Protein 8GSY (pdb70)

Nearest PDB structures (foldseek):
  8gsy-assembly2_B  TM=1.001E+00  e=2.242E-24  Clostridium perfringens
  3l81-assembly1_A  TM=4.793E-01  e=9.039E-02  Homo sapiens
  8xrv-assembly2_F  TM=4.596E-01  e=8.557E-02  Cellulosimicrobium
  4mdr-assembly1_A  TM=4.548E-01  e=1.948E-01  Homo sapiens
  3v4v-assembly2_D  TM=4.565E-01  e=7.266E-01  Homo sapiens

Secondary structure (DSSP, 8-state):
-B-SSEEEEEEEES-SEE-BT-EEEEEEEEEE--GGG--TT-EEEEE--S-EEEEEEE--TTTEEEEEEETTEEEEEE-TT-SS-EEEEEEEEEEE-TT--TT-EEEEEEEETTEEEEEEEEE---/-B-SSEEEEEEEES-SEE-BT-EEEEEEEEEE--GGG--TT-EEEEE--TTEEEEEEE--TTTEEEEEEETTEEEEEE-TT-SS-EEEEEEEEEEE-TT--TT-EEEEEEEETTEEEEEEEEE---

B-factor: mean 32.24, std 10.81, range [14.84, 89.08]

Structure (mmCIF, N/CA/C/O backbone):
data_8GSY
#
_entry.id   8GSY
#
_cell.length_a   39.080
_cell.length_b   39.080
_cell.length_c   290.590
_cell.angle_alpha   90.00
_cell.angle_beta   90.00
_cell.angle_gamma   120.00
#
_symmetry.space_group_name_H-M   'P 32 2 1'
#
loop_
_entity.id
_entity.type
_entity.pdbx_description
1 polymer 'Peptidoglycan bound protein'
2 water water
#
loop_
_atom_site.group_PDB
_atom_site.id
_atom_site.type_symbol
_atom_site.label_atom_id
_atom_site.label_alt_id
_atom_site.label_comp_id
_atom_site.label_asym_id
_atom_site.label_entity_id
_atom_site.label_seq_id
_atom_site.pdbx_PDB_ins_code
_atom_site.Cartn_x
_atom_site.Cartn_y
_atom_site.Cartn_z
_atom_site.occupancy
_atom_site.B_iso_or_equiv
_atom_site.auth_seq_id
_atom_site.auth_comp_id
_atom_site.auth_asym_id
_atom_site.auth_atom_id
_atom_site.pdbx_PDB_model_num
ATOM 1 N N . GLN A 1 19 ? 22.831 -10.794 22.479 1.00 29.29 39 GLN A N 1
ATOM 2 C CA . GLN A 1 19 ? 21.439 -11.274 22.386 1.00 22.99 39 GLN A CA 1
ATOM 3 C C . GLN A 1 19 ? 21.504 -12.771 22.096 1.00 22.53 39 GLN A C 1
ATOM 4 O O . GLN A 1 19 ? 21.756 -13.155 20.933 1.00 25.08 39 GLN A O 1
ATOM 10 N N . ASN A 1 20 ? 21.345 -13.569 23.143 1.00 25.52 40 ASN A N 1
ATOM 11 C CA . ASN A 1 20 ? 21.511 -15.038 23.081 1.00 24.56 40 ASN A CA 1
ATOM 12 C C . ASN A 1 20 ? 20.614 -15.617 24.169 1.00 25.76 40 ASN A C 1
ATOM 13 O O . ASN A 1 20 ? 20.853 -15.306 25.340 1.00 30.87 40 ASN A O 1
ATOM 18 N N . ASP A 1 21 ? 19.571 -16.355 23.804 1.00 24.33 41 ASP A N 1
ATOM 19 C CA . ASP A 1 21 ? 18.682 -16.951 24.834 1.00 24.29 41 ASP A CA 1
ATOM 20 C C . ASP A 1 21 ? 18.870 -18.469 24.890 1.00 22.09 41 ASP A C 1
ATOM 21 O O . ASP A 1 21 ? 18.083 -19.120 25.590 1.00 28.24 41 ASP A O 1
ATOM 26 N N . GLY A 1 22 ? 19.873 -19.017 24.209 1.00 22.00 42 GLY A N 1
ATOM 27 C CA . GLY A 1 22 ? 20.130 -20.473 24.219 1.00 25.00 42 GLY A CA 1
ATOM 28 C C . GLY A 1 22 ? 19.465 -21.199 23.055 1.00 26.37 42 GLY A C 1
ATOM 29 O O . GLY A 1 22 ? 19.988 -22.259 22.630 1.00 28.78 42 GLY A O 1
ATOM 30 N N . ALA A 1 23 ? 18.325 -20.700 22.574 1.00 24.68 43 ALA A N 1
ATOM 31 C CA . ALA A 1 23 ? 17.682 -21.187 21.330 1.00 22.51 43 ALA A CA 1
ATOM 32 C C . ALA A 1 23 ? 18.305 -20.463 20.135 1.00 21.26 43 ALA A C 1
ATOM 33 O O . ALA A 1 23 ? 18.564 -21.100 19.109 1.00 20.72 43 ALA A O 1
ATOM 35 N N . VAL A 1 24 ? 18.491 -19.146 20.268 1.00 21.61 44 VAL A N 1
ATOM 36 C CA . VAL A 1 24 ? 18.860 -18.244 19.151 1.00 20.90 44 VAL A CA 1
ATOM 37 C C . VAL A 1 24 ? 19.922 -17.268 19.649 1.00 20.03 44 VAL A C 1
ATOM 38 O O . VAL A 1 24 ? 19.829 -16.819 20.810 1.00 20.95 44 VAL A O 1
ATOM 42 N N . GLU A 1 25 ? 20.866 -16.949 18.773 1.00 20.49 45 GLU A N 1
ATOM 43 C CA . GLU A 1 25 ? 21.837 -15.839 18.951 1.00 20.48 45 GLU A CA 1
ATOM 44 C C . GLU A 1 25 ? 21.636 -14.852 17.798 1.00 21.57 45 GLU A C 1
ATOM 45 O O . GLU A 1 25 ? 21.546 -15.297 16.661 1.00 20.19 45 GLU A O 1
ATOM 51 N N . ILE A 1 26 ? 21.556 -13.549 18.068 1.00 21.49 46 ILE A N 1
ATOM 52 C CA . ILE A 1 26 ? 21.739 -12.543 16.992 1.00 21.15 46 ILE A CA 1
ATOM 53 C C . ILE A 1 26 ? 23.225 -12.189 16.959 1.00 20.93 46 ILE A C 1
ATOM 54 O O . ILE A 1 26 ? 23.712 -11.659 17.959 1.00 24.70 46 ILE A O 1
ATOM 59 N N . THR A 1 27 ? 23.908 -12.489 15.854 1.00 23.67 47 THR A N 1
ATOM 60 C CA . THR A 1 27 ? 25.379 -12.318 15.727 1.00 21.25 47 THR A CA 1
ATOM 61 C C . THR A 1 27 ? 25.743 -10.920 15.217 1.00 21.64 47 THR A C 1
ATOM 62 O O . THR A 1 27 ? 26.806 -10.452 15.594 1.00 26.22 47 THR A O 1
ATOM 66 N N . SER A 1 28 ? 24.931 -10.295 14.372 1.00 19.91 48 SER A N 1
ATOM 67 C CA . SER A 1 28 ? 25.257 -8.985 13.762 1.00 22.95 48 SER A CA 1
ATOM 68 C C . SER A 1 28 ? 23.972 -8.265 13.362 1.00 18.55 48 SER A C 1
ATOM 69 O O . SER A 1 28 ? 23.057 -8.931 12.922 1.00 20.02 48 SER A O 1
ATOM 72 N N . THR A 1 29 ? 23.966 -6.930 13.485 1.00 23.25 49 THR A N 1
ATOM 73 C CA . THR A 1 29 ? 22.873 -6.057 13.016 1.00 21.82 49 THR A CA 1
ATOM 74 C C . THR A 1 29 ? 23.515 -4.869 12.324 1.00 20.10 49 THR A C 1
ATOM 75 O O . THR A 1 29 ? 24.122 -4.044 13.023 1.00 29.27 49 THR A O 1
ATOM 79 N N . THR A 1 30 ? 23.411 -4.798 11.004 1.00 19.79 50 THR A N 1
ATOM 80 C CA . THR A 1 30 ? 24.162 -3.788 10.212 1.00 21.53 50 THR A CA 1
ATOM 81 C C . THR A 1 30 ? 23.266 -3.167 9.141 1.00 21.66 50 THR A C 1
ATOM 82 O O . THR A 1 30 ? 22.668 -3.906 8.367 1.00 21.70 50 THR A O 1
ATOM 86 N N . PHE A 1 31 ? 23.257 -1.845 9.039 1.00 22.78 51 PHE A N 1
ATOM 87 C CA . PHE A 1 31 ? 22.694 -1.145 7.862 1.00 19.18 51 PHE A CA 1
ATOM 88 C C . PHE A 1 31 ? 23.738 -1.086 6.745 1.00 19.30 51 PHE A C 1
ATOM 89 O O . PHE A 1 31 ? 24.945 -0.933 7.018 1.00 24.58 51 PHE A O 1
ATOM 97 N N . GLU A 1 32 ? 23.270 -1.164 5.505 1.00 21.36 52 GLU A N 1
ATOM 98 C CA . GLU A 1 32 ? 24.116 -1.032 4.296 1.00 25.11 52 GLU A CA 1
ATOM 99 C C . GLU A 1 32 ? 24.803 0.337 4.342 1.00 22.46 52 GLU A C 1
ATOM 100 O O . GLU A 1 32 ? 25.974 0.427 3.972 1.00 28.65 52 GLU A O 1
ATOM 106 N N . SER A 1 33 ? 24.085 1.354 4.804 1.00 21.83 53 SER A N 1
ATOM 107 C CA . SER A 1 33 ? 24.592 2.740 4.933 1.00 21.66 53 SER A CA 1
ATOM 108 C C . SER A 1 33 ? 24.271 3.264 6.330 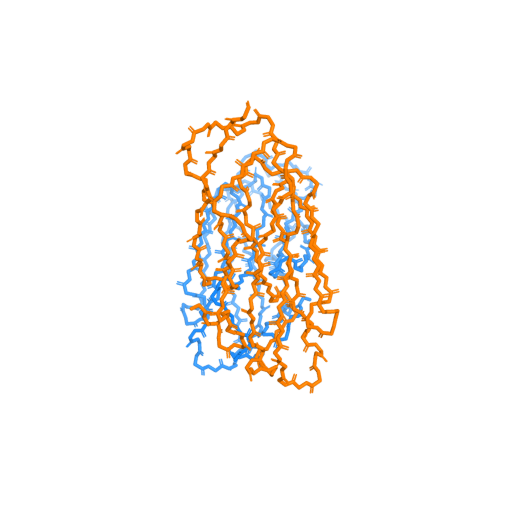1.00 20.72 53 SER A C 1
ATOM 109 O O . SER A 1 33 ? 23.241 2.897 6.869 1.00 22.46 53 SER A O 1
ATOM 112 N N . ASN A 1 34 ? 25.148 4.086 6.903 1.00 22.07 54 ASN A N 1
ATOM 113 C CA . ASN A 1 34 ? 24.887 4.762 8.196 1.00 26.18 54 ASN A CA 1
ATOM 114 C C . ASN A 1 34 ? 23.919 5.931 7.997 1.00 22.16 54 ASN A C 1
ATOM 115 O O . ASN A 1 34 ? 23.428 6.437 9.017 1.00 22.78 54 ASN A O 1
ATOM 120 N N . THR A 1 35 ? 23.669 6.369 6.761 1.00 21.14 55 THR A N 1
ATOM 121 C CA . THR A 1 35 ? 22.701 7.471 6.521 1.00 21.05 55 THR A CA 1
ATOM 122 C C . THR A 1 35 ? 21.450 6.953 5.820 1.00 18.86 55 THR A C 1
ATOM 123 O O . THR A 1 35 ? 21.492 5.917 5.165 1.00 18.63 55 THR A O 1
ATOM 127 N N . VAL A 1 36 ? 20.376 7.719 5.976 1.00 18.77 56 VAL A N 1
ATOM 128 C CA . VAL A 1 36 ? 19.062 7.446 5.356 1.00 16.35 56 VAL A CA 1
ATOM 129 C C . VAL A 1 36 ? 18.540 8.748 4.760 1.00 14.84 56 VAL A C 1
ATOM 130 O O . VAL A 1 36 ? 18.740 9.828 5.383 1.00 18.39 56 VAL A O 1
ATOM 134 N N . ALA A 1 37 ? 17.928 8.656 3.587 1.00 17.32 57 ALA A N 1
ATOM 135 C CA . ALA A 1 37 ? 17.395 9.820 2.859 1.00 17.73 57 ALA A CA 1
ATOM 136 C C . ALA A 1 37 ? 16.079 9.462 2.175 1.00 18.06 57 ALA A C 1
ATOM 137 O O . ALA A 1 37 ? 15.857 8.270 1.864 1.00 18.11 57 ALA A O 1
ATOM 139 N N . LYS A 1 38 ? 15.252 10.485 1.954 1.00 18.12 58 LYS A N 1
ATOM 140 C CA . LYS A 1 38 ? 13.979 10.361 1.201 1.00 17.62 58 LYS A CA 1
ATOM 141 C C . LYS A 1 38 ? 14.257 9.707 -0.157 1.00 17.69 58 LYS A C 1
ATOM 142 O O . LYS A 1 38 ? 15.138 10.203 -0.916 1.00 18.75 58 LYS A O 1
ATOM 148 N N . GLY A 1 39 ? 13.516 8.655 -0.499 1.00 17.16 59 GLY A N 1
ATOM 149 C CA . GLY A 1 39 ? 13.574 8.102 -1.863 1.00 18.71 59 GLY A CA 1
ATOM 150 C C . GLY A 1 39 ? 14.816 7.262 -2.115 1.00 19.76 59 GLY A C 1
ATOM 151 O O . GLY A 1 39 ? 15.032 6.876 -3.253 1.00 19.61 59 GLY A O 1
ATOM 152 N N . ILE A 1 40 ? 15.609 6.997 -1.084 1.00 18.14 60 ILE A N 1
ATOM 153 C CA . ILE A 1 40 ? 16.859 6.200 -1.194 1.00 16.56 60 ILE A CA 1
ATOM 154 C C . ILE A 1 40 ? 16.719 4.923 -0.367 1.00 15.96 60 ILE A C 1
ATOM 155 O O . ILE A 1 40 ? 16.270 4.966 0.782 1.00 17.32 60 ILE A O 1
ATOM 160 N N . SER A 1 41 ? 17.178 3.823 -0.948 1.00 17.72 61 SER A N 1
ATOM 161 C CA . SER A 1 41 ? 17.126 2.483 -0.328 1.00 19.25 61 SER A CA 1
ATOM 162 C C . SER A 1 41 ? 18.225 2.364 0.720 1.00 18.18 61 SER A C 1
ATOM 163 O O . SER A 1 41 ? 19.348 2.841 0.494 1.00 20.87 61 SER A O 1
ATOM 166 N N . ASN A 1 42 ? 17.903 1.647 1.779 1.00 21.07 62 ASN A N 1
ATOM 167 C CA . ASN A 1 42 ? 18.881 1.142 2.756 1.00 22.05 62 ASN A CA 1
ATOM 168 C C . ASN A 1 42 ? 18.342 -0.229 3.157 1.00 25.69 62 ASN A C 1
ATOM 169 O O . ASN A 1 42 ? 17.144 -0.522 2.931 1.00 29.12 62 ASN A O 1
ATOM 174 N N . ASN A 1 43 ? 19.215 -1.091 3.581 1.00 21.91 63 ASN A N 1
ATOM 175 C CA . ASN A 1 43 ? 18.836 -2.462 3.989 1.00 24.49 63 ASN A CA 1
ATOM 176 C C . ASN A 1 43 ? 19.427 -2.657 5.371 1.00 21.67 63 ASN A C 1
ATOM 177 O O . ASN A 1 43 ? 20.635 -2.323 5.554 1.00 22.45 63 ASN A O 1
ATOM 182 N N . LEU A 1 44 ? 18.639 -3.202 6.286 1.00 18.00 64 LEU A N 1
ATOM 183 C CA . LEU A 1 44 ? 19.153 -3.732 7.562 1.00 17.45 64 LEU A CA 1
ATOM 184 C C . LEU A 1 44 ? 19.360 -5.233 7.427 1.00 17.50 64 LEU A C 1
ATOM 185 O O . LEU A 1 44 ? 18.431 -5.958 7.023 1.00 19.38 64 LEU A O 1
ATOM 190 N N . ARG A 1 45 ? 20.572 -5.673 7.707 1.00 18.09 65 ARG A N 1
ATOM 191 C CA . ARG A 1 45 ? 20.889 -7.115 7.731 1.00 17.32 65 ARG A CA 1
ATOM 192 C C . ARG A 1 45 ? 21.031 -7.586 9.169 1.00 19.24 65 ARG A C 1
ATOM 193 O O . ARG A 1 45 ? 21.822 -7.023 9.923 1.00 18.94 65 ARG A O 1
ATOM 201 N N . ILE A 1 46 ? 20.323 -8.656 9.490 1.00 17.17 66 ILE A N 1
ATOM 202 C CA . ILE A 1 46 ? 20.382 -9.306 10.815 1.00 18.48 66 ILE A CA 1
ATOM 203 C C . ILE A 1 46 ? 20.919 -10.718 10.606 1.00 16.72 66 ILE A C 1
ATOM 204 O O . ILE A 1 46 ? 20.271 -11.549 9.916 1.00 16.58 66 ILE A O 1
ATOM 209 N N . ASP A 1 47 ? 22.105 -10.964 11.123 1.00 17.35 67 ASP A N 1
ATOM 210 C CA . ASP A 1 47 ? 22.704 -12.319 11.105 1.00 17.58 67 ASP A CA 1
ATOM 211 C C . ASP A 1 47 ? 22.344 -13.032 12.408 1.00 16.37 67 ASP A C 1
ATOM 212 O O . ASP A 1 47 ? 22.370 -12.406 13.481 1.00 19.04 67 ASP A O 1
ATOM 217 N N . TYR A 1 48 ? 21.968 -14.304 12.316 1.00 17.32 68 TYR A N 1
ATOM 218 C CA . TYR A 1 48 ? 21.519 -15.068 13.495 1.00 15.65 68 TYR A CA 1
ATOM 219 C C . TYR A 1 48 ? 21.990 -16.512 13.373 1.00 16.24 68 TYR A C 1
ATOM 220 O O . TYR A 1 48 ? 22.369 -16.972 12.291 1.00 18.11 68 TYR A O 1
ATOM 229 N N . LYS A 1 49 ? 21.960 -17.191 14.508 1.00 18.30 69 LYS A N 1
ATOM 230 C CA . LYS A 1 49 ? 22.067 -18.665 14.555 1.00 18.89 69 LYS A CA 1
ATOM 231 C C . LYS A 1 49 ? 20.891 -19.206 15.356 1.00 20.90 69 LYS A C 1
ATOM 232 O O . LYS A 1 49 ? 20.591 -18.688 16.462 1.00 20.75 69 LYS A O 1
ATOM 238 N N . ILE A 1 50 ? 20.239 -20.212 14.801 1.00 19.69 70 ILE A N 1
ATOM 239 C CA . ILE A 1 50 ? 19.375 -21.079 15.633 1.00 20.01 70 ILE A CA 1
ATOM 240 C C . ILE A 1 50 ? 20.334 -22.085 16.265 1.00 18.70 70 ILE A C 1
ATOM 241 O O . ILE A 1 50 ? 20.882 -22.932 15.521 1.00 21.58 70 ILE A O 1
ATOM 246 N N . LEU A 1 51 ? 20.624 -21.899 17.556 1.00 23.41 71 LEU A N 1
ATOM 247 C CA . LEU A 1 51 ? 21.636 -22.690 18.308 1.00 23.51 71 LEU A CA 1
ATOM 248 C C . LEU A 1 51 ? 21.065 -24.056 18.671 1.00 25.83 71 LEU A C 1
ATOM 249 O O . LEU A 1 51 ? 21.826 -25.031 18.625 1.00 27.28 71 LEU A O 1
ATOM 254 N N . ASN A 1 52 ? 19.785 -24.100 19.056 1.00 22.74 72 ASN A N 1
ATOM 255 C CA . ASN A 1 52 ? 19.168 -25.317 19.640 1.00 27.40 72 ASN A CA 1
ATOM 256 C C . ASN A 1 52 ? 17.673 -25.303 19.333 1.00 25.14 72 ASN A C 1
ATOM 257 O O . ASN A 1 52 ? 16.937 -24.597 20.029 1.00 26.74 72 ASN A O 1
ATOM 262 N N . LYS A 1 53 ? 17.267 -26.058 18.308 1.00 27.37 73 LYS A N 1
ATOM 263 C CA . LYS A 1 53 ? 15.868 -26.116 17.807 1.00 30.44 73 LYS A CA 1
ATOM 264 C C . LYS A 1 53 ? 14.952 -26.642 18.923 1.00 24.89 73 LYS A C 1
ATOM 265 O O . LYS A 1 53 ? 13.747 -26.302 18.926 1.00 26.05 73 LYS A O 1
ATOM 271 N N . ASP A 1 54 ? 15.487 -27.430 19.857 1.00 26.68 74 ASP A N 1
ATOM 272 C CA . ASP A 1 54 ? 14.664 -28.069 20.914 1.00 28.69 74 ASP A CA 1
ATOM 273 C C . ASP A 1 54 ? 14.237 -27.043 21.966 1.00 29.03 74 ASP A C 1
ATOM 274 O O . ASP A 1 54 ? 13.282 -27.343 22.703 1.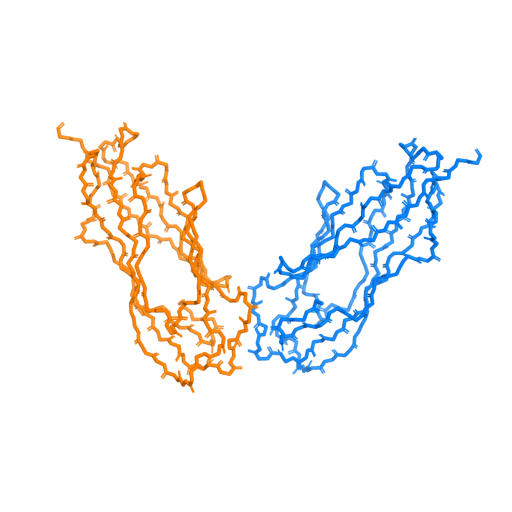00 32.05 74 ASP A O 1
ATOM 279 N N . LYS A 1 55 ? 14.919 -25.893 22.041 1.00 28.11 75 LYS A N 1
ATOM 280 C CA . LYS A 1 55 ? 14.621 -24.807 23.018 1.00 27.66 75 LYS A CA 1
ATOM 281 C C . LYS A 1 55 ? 13.660 -23.781 22.403 1.00 24.97 75 LYS A C 1
ATOM 282 O O . LYS A 1 55 ? 13.114 -22.941 23.190 1.00 24.96 75 LYS A O 1
ATOM 288 N N . LEU A 1 56 ? 13.431 -23.836 21.086 1.00 25.60 76 LEU A N 1
ATOM 289 C CA . LEU A 1 56 ? 12.488 -22.907 20.401 1.00 28.23 76 LEU A CA 1
ATOM 290 C C . LEU A 1 56 ? 11.065 -23.240 20.815 1.00 22.79 76 LEU A C 1
ATOM 291 O O . LEU A 1 56 ? 10.729 -24.451 20.909 1.00 30.14 76 LEU A O 1
ATOM 296 N N . LYS A 1 57 ? 10.241 -22.198 20.909 1.00 25.30 77 LYS A N 1
ATOM 297 C CA . LYS A 1 57 ? 8.803 -22.338 21.203 1.00 27.79 77 LYS A CA 1
ATOM 298 C C . LYS A 1 57 ? 8.043 -21.369 20.320 1.00 25.43 77 LYS A C 1
ATOM 299 O O . LYS A 1 57 ? 8.632 -20.347 19.873 1.00 24.69 77 LYS A O 1
ATOM 305 N N . ASP A 1 58 ? 6.838 -21.797 19.973 1.00 28.93 78 ASP A N 1
ATOM 306 C CA . ASP A 1 58 ? 5.870 -21.008 19.189 1.00 27.32 78 ASP A CA 1
ATOM 307 C C . ASP A 1 58 ? 5.736 -19.653 19.875 1.00 25.13 78 ASP A C 1
ATOM 308 O O . ASP A 1 58 ? 5.401 -19.622 21.063 1.00 28.43 78 ASP A O 1
ATOM 313 N N . GLY A 1 59 ? 6.060 -18.586 19.152 1.00 21.22 79 GLY A N 1
ATOM 314 C CA . GLY A 1 59 ? 5.984 -17.220 19.690 1.00 21.72 79 GLY A CA 1
ATOM 315 C C . GLY A 1 59 ? 7.354 -16.606 19.862 1.00 19.05 79 GLY A C 1
ATOM 316 O O . GLY A 1 59 ? 7.438 -15.358 19.993 1.00 25.25 79 GLY A O 1
ATOM 317 N N . ASP A 1 60 ? 8.408 -17.411 19.818 1.00 20.57 80 ASP A N 1
ATOM 318 C CA . ASP A 1 60 ? 9.779 -16.853 19.805 1.00 20.53 80 ASP A CA 1
ATOM 319 C C . ASP A 1 60 ? 9.932 -15.970 18.566 1.00 18.96 80 ASP A C 1
ATOM 320 O O . ASP A 1 60 ? 9.476 -16.345 17.473 1.00 18.44 80 ASP A O 1
ATOM 325 N N . LYS A 1 61 ? 10.583 -14.824 18.715 1.00 18.85 81 LYS A N 1
ATOM 326 C CA . LYS A 1 61 ? 10.526 -13.800 17.645 1.00 18.51 81 LYS A CA 1
ATOM 327 C C . LYS A 1 61 ? 11.653 -12.775 17.805 1.00 17.85 81 LYS A C 1
ATOM 328 O O . LYS A 1 61 ? 12.218 -12.631 18.902 1.00 21.58 81 LYS A O 1
ATOM 334 N N . ILE A 1 62 ? 11.949 -12.102 16.699 1.00 17.79 82 ILE A N 1
ATOM 335 C CA . ILE A 1 62 ? 12.729 -10.845 16.674 1.00 18.46 82 ILE A CA 1
ATOM 336 C C . ILE A 1 62 ? 11.748 -9.735 16.345 1.00 19.29 82 ILE A C 1
ATOM 337 O O . ILE A 1 62 ? 10.971 -9.880 15.377 1.00 19.74 82 ILE A O 1
ATOM 342 N N . VAL A 1 63 ? 11.792 -8.677 17.140 1.00 20.17 83 VAL A N 1
ATOM 343 C CA . VAL A 1 63 ? 10.934 -7.490 16.908 1.00 20.11 83 VAL A CA 1
ATOM 344 C C . VAL A 1 63 ? 11.837 -6.295 16.580 1.00 21.32 83 VAL A C 1
ATOM 345 O O . VAL A 1 63 ? 12.723 -5.946 17.400 1.00 22.35 83 VAL A O 1
ATOM 349 N N . ILE A 1 64 ? 11.600 -5.670 15.432 1.00 19.04 84 ILE A N 1
ATOM 350 C CA . ILE A 1 64 ? 12.372 -4.468 15.003 1.00 19.94 84 ILE A CA 1
ATOM 351 C C . ILE A 1 64 ? 11.415 -3.289 15.031 1.00 18.69 84 ILE A C 1
ATOM 352 O O . ILE A 1 64 ? 10.451 -3.314 14.264 1.00 19.67 84 ILE A O 1
ATOM 357 N N . SER A 1 65 ? 11.730 -2.275 15.833 1.00 21.01 85 SER A N 1
ATOM 358 C CA . SER A 1 65 ? 10.880 -1.081 16.000 1.00 22.94 85 SER A CA 1
ATOM 359 C C . SER A 1 65 ? 11.566 0.101 15.331 1.00 21.87 85 SER A C 1
ATOM 360 O O . SER A 1 65 ? 12.736 0.406 15.657 1.00 23.28 85 SER A O 1
ATOM 363 N N . LEU A 1 66 ? 10.845 0.746 14.424 1.00 23.32 86 LEU A N 1
ATOM 364 C CA . LEU A 1 66 ? 11.425 1.770 13.528 1.00 22.67 86 LEU A CA 1
ATOM 365 C C . LEU A 1 66 ? 10.784 3.102 13.848 1.00 25.49 86 LEU A C 1
ATOM 366 O O . LEU A 1 66 ? 9.602 3.184 14.168 1.00 25.92 86 LEU A O 1
ATOM 371 N N . PRO A 1 67 ? 11.547 4.195 13.747 1.00 22.40 87 PRO A N 1
ATOM 372 C CA . PRO A 1 67 ? 10.939 5.512 13.712 1.00 23.61 87 PRO A CA 1
ATOM 373 C C . PRO A 1 67 ? 10.238 5.707 12.371 1.00 20.93 87 PRO A C 1
ATOM 374 O O . PRO A 1 67 ? 10.466 4.943 11.415 1.00 20.87 87 PRO A O 1
ATOM 378 N N . ASP A 1 68 ? 9.410 6.746 12.329 1.00 20.77 88 ASP A N 1
ATOM 379 C CA . ASP A 1 68 ? 8.508 6.995 11.186 1.00 19.13 88 ASP A CA 1
ATOM 380 C C . ASP A 1 68 ? 9.290 7.749 10.116 1.00 20.82 88 ASP A C 1
ATOM 381 O O . ASP A 1 68 ? 8.978 8.908 9.851 1.00 24.59 88 ASP A O 1
ATOM 386 N N . ILE A 1 69 ? 10.285 7.089 9.527 1.00 19.01 89 ILE A N 1
ATOM 387 C CA . ILE A 1 69 ? 11.153 7.698 8.490 1.00 18.73 89 ILE A CA 1
ATOM 388 C C . ILE A 1 69 ? 11.184 6.803 7.245 1.00 15.73 89 ILE A C 1
ATOM 389 O O . ILE A 1 69 ? 11.983 7.082 6.341 1.00 19.93 89 ILE A O 1
ATOM 394 N N . PHE A 1 70 ? 10.341 5.774 7.164 1.00 19.39 90 PHE A N 1
ATOM 395 C CA . PHE A 1 70 ? 10.392 4.818 6.026 1.00 20.50 90 PHE A CA 1
ATOM 396 C C . PHE A 1 70 ? 9.058 4.730 5.287 1.00 22.06 90 PHE A C 1
ATOM 397 O O . PHE A 1 70 ? 7.981 4.600 5.902 1.00 24.97 90 PHE A O 1
ATOM 405 N N . LYS A 1 71 ? 9.167 4.712 3.970 1.00 27.60 91 LYS A N 1
ATOM 406 C CA . LYS A 1 71 ? 8.162 4.097 3.080 1.00 33.55 91 LYS A CA 1
ATOM 407 C C . LYS A 1 71 ? 8.694 2.692 2.709 1.00 28.94 91 LYS A C 1
ATOM 408 O O . LYS A 1 71 ? 9.905 2.505 2.771 1.00 47.23 91 LYS A O 1
ATOM 414 N N . ASP A 1 72 ? 7.835 1.700 2.447 1.00 43.43 92 ASP A N 1
ATOM 415 C CA . ASP A 1 72 ? 8.215 0.457 1.711 1.00 39.18 92 ASP A CA 1
ATOM 416 C C . ASP A 1 72 ? 9.050 -0.536 2.529 1.00 39.07 92 ASP A C 1
ATOM 417 O O . ASP A 1 72 ? 9.901 -1.206 1.922 1.00 36.62 92 ASP A O 1
ATOM 422 N N . ILE A 1 73 ? 8.710 -0.758 3.786 1.00 23.91 93 ILE A N 1
ATOM 423 C CA . ILE A 1 73 ? 9.401 -1.696 4.715 1.00 20.08 93 ILE A CA 1
ATOM 424 C C . ILE A 1 73 ? 9.121 -3.125 4.242 1.00 19.90 93 ILE A C 1
ATOM 425 O O . ILE A 1 73 ? 7.938 -3.544 4.224 1.00 25.13 93 ILE A O 1
ATOM 430 N N . GLU A 1 74 ? 10.156 -3.863 3.868 1.00 17.33 94 GLU A N 1
ATOM 431 C CA . GLU A 1 74 ? 9.924 -5.183 3.250 1.00 19.91 94 GLU A CA 1
ATOM 432 C C . GLU A 1 74 ? 10.913 -6.195 3.810 1.00 19.98 94 GLU A C 1
ATOM 433 O O . GLU A 1 74 ? 12.068 -6.228 3.425 1.00 18.62 94 GLU A O 1
ATOM 439 N N . PRO A 1 75 ? 10.494 -7.039 4.767 1.00 18.04 95 PRO A N 1
ATOM 440 C CA . PRO A 1 75 ? 11.356 -8.113 5.249 1.00 16.97 95 PRO A CA 1
ATOM 441 C C . PRO A 1 75 ? 11.554 -9.207 4.182 1.00 17.13 95 PRO A C 1
ATOM 442 O O . PRO A 1 75 ? 10.627 -9.531 3.454 1.00 20.29 95 PRO A O 1
ATOM 446 N N . LYS A 1 76 ? 12.758 -9.783 4.154 1.00 16.51 96 LYS A N 1
ATOM 447 C CA . LYS A 1 76 ? 13.155 -10.904 3.277 1.00 19.65 96 LYS A CA 1
ATOM 448 C C . LYS A 1 76 ? 13.843 -11.927 4.172 1.00 17.11 96 LYS A C 1
ATOM 449 O O . LYS A 1 76 ? 14.761 -11.561 4.914 1.00 17.34 96 LYS A O 1
ATOM 455 N N . CYS A 1 77 ? 13.377 -13.167 4.164 1.00 16.50 97 CYS A N 1
ATOM 456 C CA . CYS A 1 77 ? 13.951 -14.153 5.091 1.00 19.48 97 CYS A CA 1
ATOM 457 C C . CYS A 1 77 ? 13.890 -15.562 4.517 1.00 16.69 97 CYS A C 1
ATOM 458 O O . CYS A 1 77 ? 13.378 -15.779 3.395 1.00 18.51 97 CYS A O 1
ATOM 461 N N . HIS A 1 78 ? 14.511 -16.470 5.252 1.00 17.51 98 HIS A N 1
ATOM 462 C CA . HIS A 1 78 ? 14.459 -17.925 4.984 1.00 16.53 98 HIS A CA 1
ATOM 463 C C . HIS A 1 78 ? 13.206 -18.457 5.658 1.00 18.31 98 HIS A C 1
ATOM 464 O O . HIS A 1 78 ? 13.161 -18.407 6.893 1.00 17.98 98 HIS A O 1
ATOM 471 N N . ASP A 1 79 ? 12.248 -18.934 4.870 1.00 19.77 99 ASP A N 1
ATOM 472 C CA . ASP A 1 79 ? 10.896 -19.252 5.387 1.00 21.27 99 ASP A CA 1
ATOM 473 C C . ASP A 1 79 ? 10.905 -20.578 6.169 1.00 19.93 99 ASP A C 1
ATOM 474 O O . ASP A 1 79 ? 9.858 -20.863 6.767 1.00 25.93 99 ASP A O 1
ATOM 479 N N . GLN A 1 80 ? 12.028 -21.317 6.238 1.00 19.94 100 GLN A N 1
ATOM 480 C CA . GLN A 1 80 ? 12.169 -22.495 7.147 1.00 24.24 100 GLN A CA 1
ATOM 481 C C . GLN A 1 80 ? 12.687 -22.014 8.505 1.00 18.85 100 GLN A C 1
ATOM 482 O O . GLN A 1 80 ? 12.555 -22.767 9.493 1.00 21.83 100 GLN A O 1
ATOM 488 N N . HIS A 1 81 ? 13.319 -20.830 8.550 1.00 17.55 101 HIS A N 1
ATOM 489 C CA . HIS A 1 81 ? 13.816 -20.256 9.826 1.00 18.39 101 HIS A CA 1
ATOM 490 C C . HIS A 1 81 ? 12.739 -19.381 10.480 1.00 16.52 101 HIS A C 1
ATOM 491 O O . HIS A 1 81 ? 12.587 -19.444 11.737 1.00 18.82 101 HIS A O 1
ATOM 498 N N . PHE A 1 82 ? 12.041 -18.588 9.672 1.00 19.35 102 PHE A N 1
ATOM 499 C CA . PHE A 1 82 ? 10.933 -17.715 10.128 1.00 16.67 102 PHE A CA 1
ATOM 500 C C . PHE A 1 82 ? 9.638 -18.142 9.429 1.00 17.87 102 PHE A C 1
ATOM 501 O O . PHE A 1 82 ? 9.515 -18.008 8.211 1.00 20.17 102 PHE A O 1
ATOM 509 N N . LYS A 1 83 ? 8.699 -18.663 10.205 1.00 19.61 103 LYS A N 1
ATOM 510 C CA . LYS A 1 83 ? 7.404 -19.143 9.662 1.00 21.22 103 LYS A CA 1
ATOM 511 C C . LYS A 1 83 ? 6.510 -17.966 9.284 1.00 23.63 103 LYS A C 1
ATOM 512 O O . LYS A 1 83 ? 5.575 -18.169 8.504 1.00 28.86 103 LYS A O 1
ATOM 518 N N . ASP A 1 84 ? 6.776 -16.769 9.806 1.00 21.90 104 ASP A N 1
ATOM 519 C CA . ASP A 1 84 ? 5.933 -15.598 9.486 1.00 23.09 104 ASP A CA 1
ATOM 520 C C . ASP A 1 84 ? 6.753 -14.334 9.674 1.00 19.78 104 ASP A C 1
ATOM 521 O O . ASP A 1 84 ? 7.715 -14.339 10.473 1.00 19.04 104 ASP A O 1
ATOM 526 N N . PHE A 1 85 ? 6.339 -13.279 8.990 1.00 23.82 105 PHE A N 1
ATOM 527 C CA . PHE A 1 85 ? 6.812 -11.911 9.272 1.00 25.51 105 PHE A CA 1
ATOM 528 C C . PHE A 1 85 ? 5.633 -10.978 9.052 1.00 27.28 105 PHE A C 1
ATOM 529 O O . PHE A 1 85 ? 4.711 -11.265 8.244 1.00 34.43 105 PHE A O 1
ATOM 537 N N . ASP A 1 86 ? 5.656 -9.884 9.788 1.00 25.91 106 ASP A N 1
ATOM 538 C CA . ASP A 1 86 ? 4.513 -8.946 9.820 1.00 33.00 106 ASP A CA 1
ATOM 539 C C . ASP A 1 86 ? 5.103 -7.553 9.959 1.00 28.80 106 ASP A C 1
ATOM 540 O O . ASP A 1 86 ? 6.083 -7.398 10.704 1.00 25.89 106 ASP A O 1
ATOM 545 N N . VAL A 1 87 ? 4.566 -6.593 9.218 1.00 25.49 107 VAL A N 1
ATOM 546 C CA . VAL A 1 87 ? 4.912 -5.160 9.418 1.00 21.54 107 VAL A CA 1
ATOM 547 C C . VAL A 1 87 ? 3.632 -4.432 9.828 1.00 23.50 107 VAL A C 1
ATOM 548 O O . VAL A 1 87 ? 2.630 -4.524 9.069 1.00 27.65 107 VAL A O 1
ATOM 552 N N . LYS A 1 88 ? 3.660 -3.724 10.955 1.00 28.01 108 LYS A N 1
ATOM 553 C CA . LYS A 1 88 ? 2.496 -2.944 11.447 1.00 27.44 108 LYS A CA 1
ATOM 554 C C . LYS A 1 88 ? 2.989 -1.683 12.170 1.00 30.67 108 LYS A C 1
ATOM 555 O O . LYS A 1 88 ? 3.682 -1.814 13.189 1.00 27.94 108 LYS A O 1
ATOM 561 N N . ASP A 1 89 ? 2.614 -0.504 11.662 1.00 34.14 109 ASP A N 1
ATOM 562 C CA . ASP A 1 89 ? 2.875 0.817 12.304 1.00 40.27 109 ASP A CA 1
ATOM 563 C C . ASP A 1 89 ? 4.355 0.911 12.702 1.00 41.96 109 ASP A C 1
ATOM 564 O O . ASP A 1 89 ? 4.652 1.310 13.862 1.00 50.42 109 ASP A O 1
ATOM 569 N N . GLY A 1 90 ? 5.244 0.527 11.780 1.00 36.56 110 GLY A N 1
ATOM 570 C CA . GLY A 1 90 ? 6.710 0.646 11.952 1.00 35.68 110 GLY A CA 1
ATOM 571 C C . GLY A 1 90 ? 7.326 -0.445 12.824 1.00 34.58 110 GLY A C 1
ATOM 572 O O . GLY A 1 90 ? 8.516 -0.327 13.153 1.00 37.96 110 GLY A O 1
ATOM 573 N N . VAL A 1 91 ? 6.563 -1.476 13.201 1.00 26.02 111 VAL A N 1
ATOM 574 C CA . VAL A 1 91 ? 7.087 -2.622 13.995 1.00 22.56 111 VAL A CA 1
ATOM 575 C C . VAL A 1 91 ? 7.105 -3.851 13.088 1.00 19.70 111 VAL A C 1
ATOM 576 O O . VAL A 1 91 ? 6.053 -4.244 12.566 1.00 22.54 111 VAL A O 1
ATOM 580 N N . VAL A 1 92 ? 8.283 -4.417 12.923 1.00 18.54 112 VAL A N 1
ATOM 581 C CA . VAL A 1 92 ? 8.494 -5.636 12.113 1.00 20.48 112 VAL A CA 1
ATOM 582 C C . VAL A 1 92 ? 8.665 -6.797 13.087 1.00 20.31 112 VAL A C 1
ATOM 583 O O . VAL A 1 92 ? 9.537 -6.739 13.950 1.00 21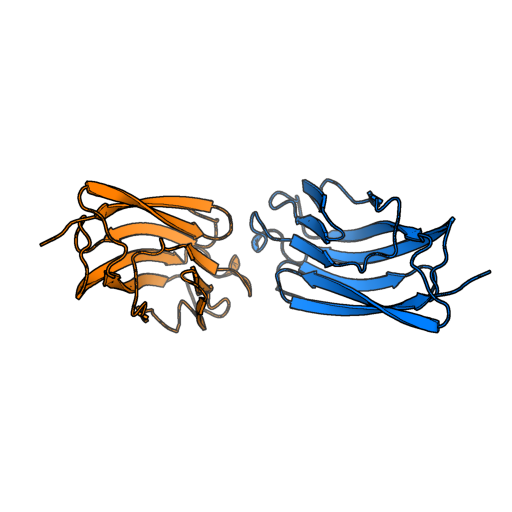.13 112 VAL A O 1
ATOM 587 N N . THR A 1 93 ? 7.827 -7.808 12.965 1.00 17.49 113 THR A N 1
ATOM 588 C CA . THR A 1 93 ? 7.907 -9.015 13.805 1.00 19.32 113 THR A CA 1
ATOM 589 C C . THR A 1 93 ? 8.277 -10.179 12.897 1.00 20.03 113 THR A C 1
ATOM 590 O O . THR A 1 93 ? 7.567 -10.424 11.909 1.00 22.03 113 THR A O 1
ATOM 594 N N . LEU A 1 94 ? 9.353 -10.864 13.256 1.00 17.37 114 LEU A N 1
ATOM 595 C CA . LEU A 1 94 ? 9.849 -12.077 12.573 1.00 16.80 114 LEU A CA 1
ATOM 596 C C . LEU A 1 94 ? 9.620 -13.231 13.529 1.00 16.88 114 LEU A C 1
ATOM 597 O O . LEU A 1 94 ? 10.230 -13.223 14.611 1.00 19.62 114 LEU A O 1
ATOM 602 N N . THR A 1 95 ? 8.731 -14.151 13.169 1.00 16.50 115 THR A N 1
ATOM 603 C CA . THR A 1 95 ? 8.353 -15.250 14.076 1.00 16.70 115 THR A CA 1
ATOM 604 C C . THR A 1 95 ? 9.114 -16.519 13.676 1.00 16.84 115 THR A C 1
ATOM 605 O O . THR A 1 95 ? 9.015 -16.956 12.526 1.00 17.42 115 THR A O 1
ATOM 609 N N . PHE A 1 96 ? 9.924 -17.039 14.590 1.00 16.86 116 PHE A N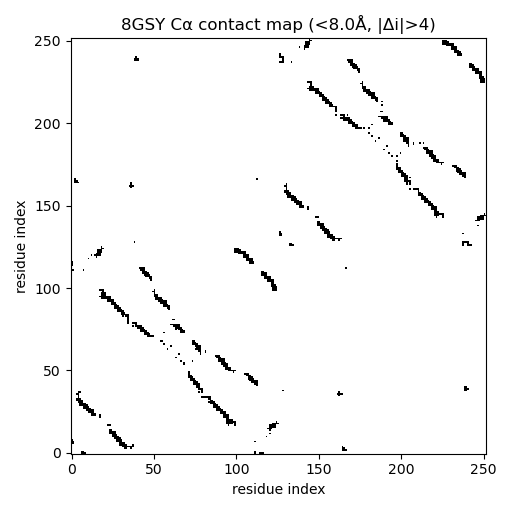 1
ATOM 610 C CA . PHE A 1 96 ? 10.704 -18.265 14.332 1.00 18.41 116 PHE A CA 1
ATOM 611 C C . PHE A 1 96 ? 9.751 -19.430 14.052 1.00 19.24 116 PHE A C 1
ATOM 612 O O . PHE A 1 96 ? 8.668 -19.566 14.664 1.00 20.16 116 PHE A O 1
ATOM 620 N N . ASN A 1 97 ? 10.230 -20.291 13.168 1.00 19.36 117 ASN A N 1
ATOM 621 C CA . ASN A 1 97 ? 9.658 -21.619 12.872 1.00 20.76 117 ASN A CA 1
ATOM 622 C C . ASN A 1 97 ? 10.122 -22.595 13.956 1.00 21.51 117 ASN A C 1
ATOM 623 O O . ASN A 1 97 ? 11.273 -23.026 13.885 1.00 23.22 117 ASN A O 1
ATOM 628 N N . GLU A 1 98 ? 9.247 -22.944 14.905 1.00 23.49 118 GLU A N 1
ATOM 629 C CA . GLU A 1 98 ? 9.584 -23.894 15.992 1.00 26.32 118 GLU A CA 1
ATOM 630 C C . GLU A 1 98 ? 9.804 -25.289 15.394 1.00 27.05 118 GLU A C 1
ATOM 631 O O . GLU A 1 98 ? 10.347 -26.117 16.107 1.00 36.10 118 GLU A O 1
ATOM 637 N N . ASN A 1 99 ? 9.387 -25.545 14.148 1.00 25.06 119 ASN A N 1
ATOM 638 C CA . ASN A 1 99 ? 9.584 -26.864 13.470 1.00 28.75 119 ASN A CA 1
ATOM 639 C C . ASN A 1 99 ? 10.846 -26.872 12.610 1.00 28.16 119 ASN A C 1
ATOM 640 O O . ASN A 1 99 ? 10.999 -27.818 11.812 1.00 30.11 119 ASN A O 1
ATOM 645 N N . VAL A 1 100 ? 11.705 -25.858 12.733 1.00 22.69 120 VAL A N 1
ATOM 646 C CA . VAL A 1 100 ? 12.957 -25.835 11.936 1.00 23.17 120 VAL A CA 1
ATOM 647 C C . VAL A 1 100 ? 13.658 -27.184 12.159 1.00 23.47 120 VAL A C 1
ATOM 648 O O . VAL A 1 100 ? 13.648 -27.723 13.314 1.00 26.54 120 VAL A O 1
ATOM 652 N N . GLU A 1 101 ? 14.202 -27.748 11.085 1.00 28.02 121 GLU A N 1
ATOM 653 C CA . GLU A 1 101 ? 14.692 -29.151 11.061 1.00 30.75 121 GLU A CA 1
ATOM 654 C C . GLU A 1 101 ? 15.919 -29.290 11.965 1.00 28.54 121 GLU A C 1
ATOM 655 O O . GLU A 1 101 ? 16.075 -30.367 12.608 1.00 27.03 121 GLU A O 1
ATOM 661 N N . LYS A 1 102 ? 16.774 -28.260 12.020 1.00 26.26 122 LYS A N 1
ATOM 662 C CA . LYS A 1 102 ? 18.048 -28.379 12.771 1.00 24.33 122 LYS A CA 1
ATOM 663 C C . LYS A 1 102 ? 18.664 -27.010 13.034 1.00 25.17 122 LYS A C 1
ATOM 664 O O . LYS A 1 102 ? 18.223 -26.031 12.416 1.00 24.45 122 LYS A O 1
ATOM 670 N N . ALA A 1 103 ? 19.646 -26.978 13.941 1.00 23.55 123 ALA A N 1
ATOM 671 C CA . ALA A 1 103 ? 20.498 -25.810 14.223 1.00 24.11 123 ALA A CA 1
ATOM 672 C C . ALA A 1 103 ? 21.086 -25.304 12.901 1.00 21.94 123 ALA A C 1
ATOM 673 O O . ALA A 1 103 ? 21.486 -26.124 12.029 1.00 23.75 123 ALA A O 1
ATOM 675 N N . VAL A 1 104 ? 21.123 -23.980 12.735 1.00 22.21 124 VAL A N 1
ATOM 676 C CA . VAL A 1 104 ? 21.442 -23.399 11.409 1.00 22.26 124 VAL A CA 1
ATOM 677 C C . VAL A 1 104 ? 21.907 -21.958 11.590 1.00 20.43 124 VAL A C 1
ATOM 678 O O . VAL A 1 104 ? 21.507 -21.291 12.574 1.00 20.64 124 VAL A O 1
ATOM 682 N N . THR A 1 105 ? 22.772 -21.522 10.690 1.00 20.25 125 THR A N 1
ATOM 683 C CA . THR A 1 105 ? 23.201 -20.110 10.607 1.00 17.87 125 THR A CA 1
ATOM 684 C C . THR A 1 105 ? 22.498 -19.459 9.421 1.00 15.86 125 THR A C 1
ATOM 685 O O . THR A 1 105 ? 22.460 -20.052 8.361 1.00 19.96 125 THR A O 1
ATOM 689 N N . GLY A 1 106 ? 21.995 -18.238 9.586 1.00 17.27 126 GLY A N 1
ATOM 690 C CA . GLY A 1 106 ? 21.354 -17.542 8.470 1.00 19.48 126 GLY A CA 1
ATOM 691 C C . GLY A 1 106 ? 21.391 -16.041 8.649 1.00 16.94 126 GLY A C 1
ATOM 692 O O . GLY A 1 106 ? 21.974 -15.532 9.618 1.00 17.40 126 GLY A O 1
ATOM 693 N N . TYR A 1 107 ? 20.747 -15.366 7.719 1.00 17.46 127 TYR A N 1
ATOM 694 C CA . TYR A 1 107 ? 20.539 -13.913 7.817 1.00 15.95 127 TYR A CA 1
ATOM 695 C C . TYR A 1 107 ? 19.193 -13.579 7.205 1.00 15.88 127 TYR A C 1
ATOM 696 O O . TYR A 1 107 ? 18.604 -14.325 6.381 1.00 18.50 127 TYR A O 1
ATOM 705 N N . MET A 1 108 ? 18.712 -12.430 7.626 1.00 15.47 128 MET A N 1
ATOM 706 C CA . MET A 1 108 ? 17.545 -11.840 6.964 1.00 16.36 128 MET A CA 1
ATOM 707 C C . MET A 1 108 ? 17.803 -10.361 6.700 1.00 17.33 128 MET A C 1
ATOM 708 O O . MET A 1 108 ? 18.746 -9.789 7.271 1.00 18.04 128 MET A O 1
ATOM 713 N N . ILE A 1 109 ? 16.950 -9.773 5.866 1.00 18.44 129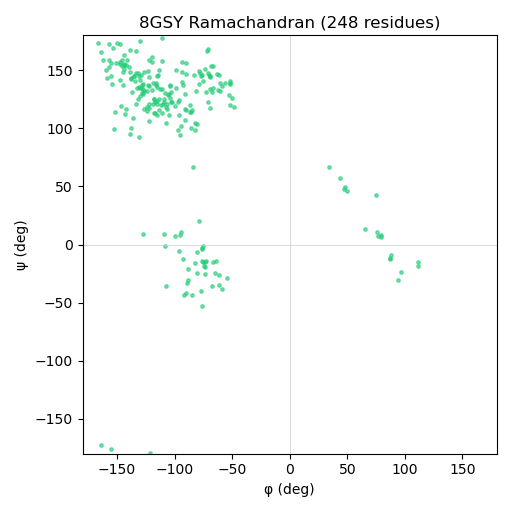 ILE A N 1
ATOM 714 C CA . ILE A 1 109 ? 17.081 -8.361 5.432 1.00 16.57 129 ILE A CA 1
ATOM 715 C C . ILE A 1 109 ? 15.753 -7.669 5.666 1.00 15.66 129 ILE A C 1
ATOM 716 O O . ILE A 1 109 ? 14.699 -8.258 5.379 1.00 17.95 129 ILE A O 1
ATOM 721 N N . ILE A 1 110 ? 15.811 -6.456 6.183 1.00 17.98 130 ILE A N 1
ATOM 722 C CA . ILE A 1 110 ? 14.662 -5.548 6.025 1.00 17.11 130 ILE A CA 1
ATOM 723 C C . ILE A 1 110 ? 15.065 -4.497 4.999 1.00 15.85 130 ILE A C 1
ATOM 724 O O . ILE A 1 110 ? 16.000 -3.714 5.279 1.00 18.75 130 ILE A O 1
ATOM 729 N N . ARG A 1 111 ? 14.356 -4.477 3.872 1.00 16.64 131 ARG A N 1
ATOM 730 C CA . ARG A 1 111 ? 14.520 -3.478 2.799 1.00 17.35 131 ARG A CA 1
ATOM 731 C C . ARG A 1 111 ? 13.745 -2.233 3.230 1.00 16.62 131 ARG A C 1
ATOM 732 O O . ARG A 1 111 ? 12.610 -2.385 3.691 1.00 20.58 131 ARG A O 1
ATOM 740 N N . PHE A 1 112 ? 14.361 -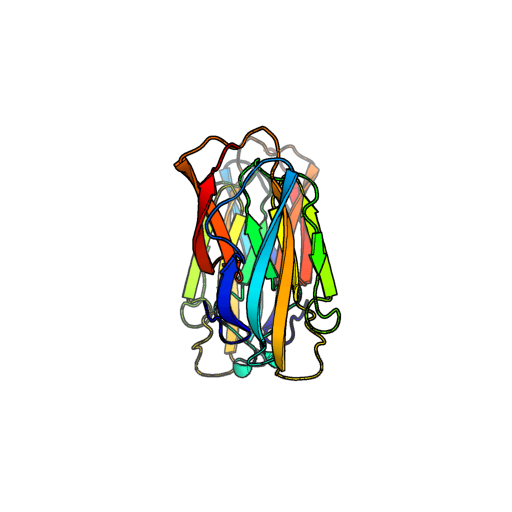1.065 3.129 1.00 18.55 132 PHE A N 1
ATOM 741 C CA . PHE A 1 112 ? 13.752 0.221 3.514 1.00 23.03 132 PHE A CA 1
ATOM 742 C C . PHE A 1 112 ? 13.949 1.240 2.408 1.00 22.16 132 PHE A C 1
ATOM 743 O O . PHE A 1 112 ? 14.984 1.202 1.759 1.00 20.75 132 PHE A O 1
ATOM 751 N N . VAL A 1 113 ? 12.991 2.140 2.262 1.00 19.56 133 VAL A N 1
ATOM 752 C CA . VAL A 1 113 ? 13.166 3.399 1.493 1.00 18.87 133 VAL A CA 1
ATOM 753 C C . VAL A 1 113 ? 12.824 4.549 2.424 1.00 17.38 133 VAL A C 1
ATOM 754 O O . VAL A 1 113 ? 11.791 4.472 3.087 1.00 18.08 133 VAL A O 1
ATOM 758 N N . GLY A 1 114 ? 13.673 5.574 2.480 1.00 16.96 134 GLY A N 1
ATOM 759 C CA . GLY A 1 114 ? 13.403 6.722 3.355 1.00 17.68 134 GLY A CA 1
ATOM 760 C C . GLY A 1 114 ? 12.215 7.515 2.855 1.00 17.31 134 GLY A C 1
ATOM 761 O O . GLY A 1 114 ? 11.923 7.498 1.628 1.00 18.73 134 GLY A O 1
ATOM 762 N N . ASN A 1 115 ? 11.549 8.193 3.775 1.00 19.68 135 ASN A N 1
ATOM 763 C CA . ASN A 1 115 ? 10.423 9.103 3.450 1.00 17.67 135 ASN A CA 1
ATOM 764 C C . ASN A 1 115 ? 10.838 10.551 3.719 1.00 19.49 135 ASN A C 1
ATOM 765 O O . ASN A 1 115 ? 11.979 10.792 4.181 1.00 19.31 135 ASN A O 1
ATOM 770 N N . SER A 1 116 ? 9.936 11.488 3.428 1.00 20.81 136 SER A N 1
ATOM 771 C CA . SER A 1 116 ? 10.228 12.941 3.505 1.00 22.89 136 SER A CA 1
ATOM 772 C C . SER A 1 116 ? 10.270 13.458 4.957 1.00 21.05 136 SER A C 1
ATOM 773 O O . SER A 1 116 ? 10.553 14.635 5.133 1.00 22.79 136 SER A O 1
ATOM 776 N N . ASN A 1 117 ? 10.035 12.622 5.972 1.00 19.46 137 ASN A N 1
ATOM 777 C CA . ASN A 1 117 ? 10.141 13.017 7.397 1.00 18.02 137 ASN A CA 1
ATOM 778 C C . ASN A 1 117 ? 11.610 13.120 7.826 1.00 18.34 137 ASN A C 1
ATOM 779 O O . ASN A 1 117 ? 11.882 13.691 8.883 1.00 23.91 137 ASN A O 1
ATOM 784 N N . ILE A 1 118 ? 12.531 12.577 7.037 1.00 19.22 138 ILE A N 1
ATOM 785 C CA . ILE A 1 118 ? 13.967 12.528 7.421 1.00 18.89 138 ILE A CA 1
ATOM 786 C C . ILE A 1 118 ? 14.530 13.948 7.453 1.00 18.59 138 ILE A C 1
ATOM 787 O O . ILE A 1 118 ? 14.264 14.727 6.515 1.00 21.66 138 ILE A O 1
ATOM 792 N N . ARG A 1 119 ? 15.274 14.254 8.515 1.00 19.98 139 ARG A N 1
ATOM 793 C CA . ARG A 1 119 ? 15.946 15.564 8.687 1.00 20.18 139 ARG A CA 1
ATOM 794 C C . ARG A 1 119 ? 17.453 15.349 8.768 1.00 20.22 139 ARG A C 1
ATOM 795 O O . ARG A 1 119 ? 17.903 14.424 9.496 1.00 19.25 139 ARG A O 1
ATOM 803 N N . LYS A 1 120 ? 18.218 16.225 8.110 1.00 19.48 140 LYS A N 1
ATOM 804 C CA . LYS A 1 120 ? 19.683 16.020 8.025 1.00 19.37 140 LYS A CA 1
ATOM 805 C C . LYS A 1 120 ? 20.276 16.061 9.431 1.00 18.06 140 LYS A C 1
ATOM 806 O O . LYS A 1 120 ? 19.957 17.005 10.213 1.00 21.87 140 LYS A O 1
ATOM 812 N N . GLY A 1 121 ? 21.131 15.085 9.722 1.00 20.30 141 GLY A N 1
ATOM 813 C CA . GLY A 1 121 ? 21.947 15.038 10.950 1.00 23.11 141 GLY A CA 1
ATOM 814 C C . GLY A 1 121 ? 21.223 14.381 12.110 1.00 21.37 141 GLY A C 1
ATOM 815 O O . GLY A 1 121 ? 21.873 14.103 13.122 1.00 22.62 141 GLY A O 1
ATOM 816 N N . VAL A 1 122 ? 19.917 14.141 12.003 1.00 19.39 142 VAL A N 1
ATOM 817 C CA . VAL A 1 122 ? 19.137 13.575 13.133 1.00 20.16 142 VAL A CA 1
ATOM 818 C C . VAL A 1 122 ? 19.512 12.099 13.297 1.00 18.05 142 VAL A C 1
ATOM 819 O O . VAL A 1 122 ? 19.514 11.369 12.297 1.00 19.04 142 VAL A O 1
ATOM 823 N N . SER A 1 123 ? 19.817 11.688 14.523 1.00 19.30 143 SER A N 1
ATOM 824 C CA . SER A 1 123 ? 20.098 10.270 14.873 1.00 19.69 143 SER A CA 1
ATOM 825 C C . SER A 1 123 ? 18.786 9.542 15.187 1.00 22.04 143 SER A C 1
ATOM 826 O O . SER A 1 123 ? 18.049 9.948 16.103 1.00 27.90 143 SER A O 1
ATOM 829 N N . TYR A 1 124 ? 18.508 8.498 14.411 1.00 18.70 144 TYR A N 1
ATOM 830 C CA . TYR A 1 124 ? 17.255 7.720 14.491 1.00 19.85 144 TYR A CA 1
ATOM 831 C C . TYR A 1 124 ? 17.589 6.381 15.119 1.00 20.87 144 TYR A C 1
ATOM 832 O O . TYR A 1 124 ? 18.419 5.651 14.583 1.00 22.02 144 TYR A O 1
ATOM 841 N N . PRO A 1 125 ? 17.009 6.061 16.290 1.00 21.74 145 PRO A N 1
ATOM 842 C CA . PRO A 1 125 ? 17.178 4.734 16.882 1.00 22.39 145 PRO A CA 1
ATOM 843 C C . PRO A 1 125 ? 16.338 3.688 16.147 1.00 21.02 145 PRO A C 1
ATOM 844 O O . PRO A 1 125 ? 15.191 3.942 15.781 1.00 22.74 145 PRO A O 1
ATOM 848 N N . VAL A 1 126 ? 16.937 2.513 15.990 1.00 21.21 146 VAL A N 1
ATOM 849 C CA . VAL A 1 126 ? 16.250 1.294 15.499 1.00 21.37 146 VAL A CA 1
ATOM 850 C C . VAL A 1 126 ? 16.464 0.228 16.562 1.00 23.35 146 VAL A C 1
ATOM 851 O O . VAL A 1 126 ? 17.637 -0.120 16.800 1.00 23.10 146 VAL A O 1
ATOM 855 N N . SER A 1 127 ? 15.392 -0.280 17.172 1.00 21.51 147 SER A N 1
ATOM 856 C CA . SER A 1 127 ? 15.548 -1.277 18.250 1.00 25.90 147 SER A CA 1
ATOM 857 C C . SER A 1 127 ? 15.333 -2.666 17.657 1.00 22.64 147 SER A C 1
ATOM 858 O O . SER A 1 127 ? 14.456 -2.841 16.790 1.00 22.07 147 SER A O 1
ATOM 861 N N . ILE A 1 128 ? 16.209 -3.586 18.022 1.00 22.51 148 ILE A N 1
ATOM 862 C CA . ILE A 1 128 ? 16.145 -4.997 17.561 1.00 20.27 148 ILE A CA 1
ATOM 863 C C . ILE A 1 128 ? 16.095 -5.833 18.832 1.00 21.76 148 ILE A C 1
ATOM 864 O O . ILE A 1 128 ? 17.073 -5.824 19.580 1.00 28.29 148 ILE A O 1
ATOM 869 N N . ASP A 1 129 ? 14.976 -6.532 19.059 1.00 23.49 149 ASP A N 1
ATOM 870 C CA . ASP A 1 129 ? 14.699 -7.220 20.344 1.00 26.37 149 ASP A CA 1
ATOM 871 C C . ASP A 1 129 ? 14.493 -8.695 20.032 1.00 24.62 149 ASP A C 1
ATOM 872 O O . ASP A 1 129 ? 13.622 -9.004 19.223 1.00 27.72 149 ASP A O 1
ATOM 877 N N . LEU A 1 130 ? 15.320 -9.538 20.631 1.00 23.75 150 LEU A N 1
ATOM 878 C CA . LEU A 1 130 ? 15.181 -11.001 20.567 1.00 22.43 150 LEU A CA 1
ATOM 879 C C . LEU A 1 130 ? 14.400 -11.404 21.809 1.00 25.24 150 LEU A C 1
ATOM 880 O O . LEU A 1 130 ? 14.965 -11.348 22.889 1.00 27.69 150 LEU A O 1
ATOM 885 N N . ASN A 1 131 ? 13.110 -11.678 21.663 1.00 26.04 151 ASN A N 1
ATOM 886 C CA . ASN A 1 131 ? 12.271 -12.019 22.839 1.00 30.79 151 ASN A CA 1
ATOM 887 C C . ASN A 1 131 ? 12.600 -11.062 23.991 1.00 29.71 151 ASN A C 1
ATOM 888 O O . ASN A 1 131 ? 12.981 -11.556 25.067 1.00 43.09 151 ASN A O 1
ATOM 893 N N . GLY A 1 132 ? 12.474 -9.746 23.802 1.00 34.67 152 GLY A N 1
ATOM 894 C CA . GLY A 1 132 ? 12.660 -8.799 24.928 1.00 45.18 152 GLY A CA 1
ATOM 895 C C . GLY A 1 132 ? 14.081 -8.759 25.494 1.00 43.87 152 GLY A C 1
ATOM 896 O O . GLY A 1 132 ? 14.260 -8.178 26.585 1.00 48.75 152 GLY A O 1
ATOM 897 N N . LYS A 1 133 ? 15.072 -9.335 24.800 1.00 34.59 153 LYS A N 1
ATOM 898 C CA . LYS A 1 133 ? 16.510 -8.961 24.952 1.00 38.41 153 LYS A CA 1
ATOM 899 C C . LYS A 1 133 ? 16.826 -7.863 23.940 1.00 35.96 153 LYS A C 1
ATOM 900 O O . LYS A 1 133 ? 16.893 -8.110 22.733 1.00 35.09 153 LYS A O 1
ATOM 906 N N . PRO A 1 134 ? 17.008 -6.603 24.385 1.00 35.60 154 PRO A N 1
ATOM 907 C CA . PRO A 1 134 ? 17.007 -5.487 23.449 1.00 31.03 154 PRO A CA 1
ATOM 908 C C . PRO A 1 134 ? 18.407 -5.119 22.957 1.00 28.31 154 PRO A C 1
ATOM 909 O O . PRO A 1 134 ? 19.379 -5.420 23.628 1.00 37.96 154 PRO A O 1
ATOM 913 N N . SER A 1 135 ? 18.460 -4.481 21.796 1.00 30.47 155 SER A N 1
ATOM 914 C CA . SER A 1 135 ? 19.640 -3.733 21.289 1.00 30.53 155 SER A CA 1
ATOM 915 C C . SER A 1 135 ? 19.125 -2.554 20.466 1.00 31.52 155 SER A C 1
ATOM 916 O O . SER A 1 135 ? 17.956 -2.610 19.994 1.00 27.09 155 SER A O 1
ATOM 919 N N . THR A 1 136 ? 19.957 -1.519 20.322 1.00 31.71 156 THR A N 1
ATOM 920 C CA . THR A 1 136 ? 19.644 -0.334 19.496 1.00 30.30 156 THR A CA 1
ATOM 921 C C . THR A 1 136 ? 20.818 -0.049 18.564 1.00 32.00 156 THR A C 1
ATOM 922 O O . THR A 1 136 ? 21.992 -0.040 19.032 1.00 31.74 156 THR A O 1
ATOM 926 N N . VAL A 1 137 ? 20.506 0.214 17.300 1.00 30.02 157 VAL A N 1
ATOM 927 C CA . VAL A 1 137 ? 21.484 0.778 16.333 1.00 29.08 157 VAL A CA 1
ATOM 928 C C . VAL A 1 137 ? 20.940 2.122 15.855 1.00 23.96 157 VAL A C 1
ATOM 929 O O . VAL A 1 137 ? 19.717 2.365 16.014 1.00 25.99 157 VAL A O 1
ATOM 933 N N . TYR A 1 138 ? 21.834 2.991 15.380 1.00 23.31 158 TYR A N 1
ATOM 934 C CA . TYR A 1 138 ? 21.469 4.370 14.962 1.00 26.69 158 TYR A CA 1
ATOM 935 C C . TYR A 1 138 ? 21.849 4.598 13.503 1.00 24.88 158 TYR A C 1
ATOM 936 O O . TYR A 1 138 ? 22.940 4.203 13.067 1.00 28.13 158 TYR A O 1
ATOM 945 N N . ILE A 1 139 ? 20.935 5.232 12.770 1.00 24.81 159 ILE A N 1
ATOM 946 C CA . ILE A 1 139 ? 21.188 5.736 11.400 1.00 23.29 159 ILE A CA 1
ATOM 947 C C . ILE A 1 139 ? 20.891 7.220 11.431 1.00 18.27 159 ILE A C 1
ATOM 948 O O . ILE A 1 139 ? 20.157 7.653 12.323 1.00 22.35 159 ILE A O 1
ATOM 953 N N . THR A 1 140 ? 21.593 7.983 10.609 1.00 18.56 160 THR A N 1
ATOM 954 C CA . THR A 1 140 ? 21.467 9.449 10.681 1.00 16.95 160 THR A CA 1
ATOM 955 C C . THR A 1 140 ? 20.837 9.938 9.389 1.00 16.88 160 THR A C 1
ATOM 956 O O . THR A 1 140 ? 21.121 9.402 8.308 1.00 20.13 160 THR A O 1
ATOM 960 N N . GLY A 1 141 ? 20.043 10.989 9.511 1.00 17.70 161 GLY A N 1
ATOM 961 C CA . GLY A 1 141 ? 19.338 11.539 8.355 1.00 20.01 161 GLY A CA 1
ATOM 962 C C . GLY A 1 141 ? 20.280 12.294 7.442 1.00 18.11 161 GLY A C 1
ATOM 963 O O . GLY A 1 141 ? 21.306 12.908 7.900 1.00 21.44 161 GLY A O 1
ATOM 964 N N . GLU A 1 142 ? 19.905 12.290 6.176 1.00 18.50 162 GLU A N 1
ATOM 965 C CA . GLU A 1 142 ? 20.574 13.046 5.104 1.00 20.67 162 GLU A CA 1
ATOM 966 C C . GLU A 1 142 ? 19.466 13.699 4.285 1.00 20.85 162 GLU A C 1
ATOM 967 O O . GLU A 1 142 ? 18.357 13.129 4.185 1.00 20.52 162 GLU A O 1
ATOM 973 N N . GLU A 1 143 ? 19.740 14.896 3.791 1.00 21.88 163 GLU A N 1
ATOM 974 C CA . GLU A 1 143 ? 18.856 15.590 2.835 1.00 23.13 163 GLU A CA 1
ATOM 975 C C . GLU A 1 143 ? 19.724 16.003 1.655 1.00 21.79 163 GLU A C 1
ATOM 976 O O . GLU A 1 143 ? 20.813 16.599 1.872 1.00 27.49 163 GLU A O 1
ATOM 982 N N . TYR A 1 144 ? 19.263 15.685 0.454 1.00 23.05 164 TYR A N 1
ATOM 983 C CA . TYR A 1 144 ? 19.984 15.983 -0.798 1.00 24.22 164 TYR A CA 1
ATOM 984 C C . TYR A 1 144 ? 19.209 17.013 -1.625 1.00 26.28 164 TYR A C 1
ATOM 985 O O . TYR A 1 144 ? 18.245 17.602 -1.144 1.00 32.61 164 TYR A O 1
ATOM 995 N N . GLN B 1 19 ? -2.258 -28.582 26.937 1.00 60.87 39 GLN B N 1
ATOM 996 C CA . GLN B 1 19 ? -1.403 -27.365 27.170 1.00 53.16 39 GLN B CA 1
ATOM 997 C C . GLN B 1 19 ? -0.006 -27.798 27.645 1.00 50.85 39 GLN B C 1
ATOM 998 O O . GLN B 1 19 ? 0.256 -27.838 28.876 1.00 72.89 39 GLN B O 1
ATOM 1004 N N . ASN B 1 20 ? 0.833 -28.133 26.661 1.00 46.86 40 ASN B N 1
ATOM 1005 C CA . ASN B 1 20 ? 2.159 -28.786 26.781 1.00 39.44 40 ASN B CA 1
ATOM 1006 C C . ASN B 1 20 ? 3.026 -28.123 25.710 1.00 45.18 40 ASN B C 1
ATOM 1007 O O . ASN B 1 20 ? 2.662 -28.201 24.514 1.00 43.95 40 ASN B O 1
ATOM 1012 N N . ASP B 1 21 ? 4.086 -27.428 26.111 1.00 47.41 41 ASP B N 1
ATOM 1013 C CA . ASP B 1 21 ? 4.946 -26.679 25.160 1.00 38.53 41 ASP B CA 1
ATOM 1014 C C . ASP B 1 21 ? 6.193 -27.516 24.857 1.00 41.94 41 ASP B C 1
ATOM 1015 O O . ASP B 1 21 ? 7.091 -26.977 24.213 1.00 38.15 41 ASP B O 1
ATOM 1020 N N . GLY B 1 22 ? 6.240 -28.769 25.334 1.00 43.30 42 GLY B N 1
ATOM 1021 C CA . GLY B 1 22 ? 7.327 -29.731 25.051 1.00 48.32 42 GLY B CA 1
ATOM 1022 C C . GLY B 1 22 ? 8.390 -29.771 26.143 1.00 51.59 42 GLY B C 1
ATOM 1023 O O . GLY B 1 22 ? 9.118 -30.777 26.220 1.00 63.76 42 GLY B O 1
ATOM 1024 N N . ALA B 1 23 ? 8.522 -28.699 26.928 1.00 43.76 43 ALA B N 1
ATOM 1025 C CA . ALA B 1 23 ? 9.455 -28.585 28.076 1.00 39.04 43 ALA B CA 1
ATOM 1026 C C . ALA B 1 23 ? 8.668 -28.644 29.379 1.00 37.83 43 ALA B C 1
ATOM 1027 O O . ALA B 1 23 ? 9.218 -29.107 30.385 1.00 38.44 43 ALA B O 1
ATOM 1029 N N . VAL B 1 24 ? 7.468 -28.068 29.350 1.00 32.10 44 VAL B N 1
ATOM 1030 C CA . VAL B 1 24 ? 6.555 -27.937 30.515 1.00 34.37 44 VAL B CA 1
ATOM 1031 C C . VAL B 1 24 ? 5.160 -28.348 30.075 1.00 31.17 44 VAL B C 1
ATOM 1032 O O . VAL B 1 24 ? 4.778 -28.089 28.919 1.00 43.22 44 VAL B O 1
ATOM 1036 N N . GLU B 1 25 ? 4.432 -28.925 31.020 1.00 36.28 45 GLU B N 1
ATOM 1037 C CA . GLU B 1 25 ? 3.017 -29.300 30.890 1.00 33.75 45 GLU B CA 1
ATOM 1038 C C . GLU B 1 25 ? 2.271 -28.752 32.104 1.00 37.87 45 GLU B C 1
ATOM 1039 O O . GLU B 1 25 ? 2.764 -28.974 33.249 1.00 34.77 45 GLU B O 1
ATOM 1045 N N . ILE B 1 26 ? 1.187 -28.016 31.838 1.00 31.47 46 ILE B N 1
ATOM 1046 C CA . ILE B 1 26 ? 0.199 -27.538 32.844 1.00 37.84 46 ILE B CA 1
ATOM 1047 C C . ILE B 1 26 ? -0.823 -28.658 33.007 1.00 42.34 46 ILE B C 1
ATOM 1048 O O . ILE B 1 26 ? -1.510 -28.984 32.009 1.00 45.34 46 ILE B O 1
ATOM 1053 N N . THR B 1 27 ? -0.861 -29.262 34.198 1.00 32.63 47 THR B N 1
ATOM 1054 C CA . THR B 1 27 ? -1.686 -30.465 34.481 1.00 37.15 47 THR B CA 1
ATOM 1055 C C . THR B 1 27 ? -3.068 -30.003 34.939 1.00 40.21 47 THR B C 1
ATOM 1056 O O . THR B 1 27 ? -4.031 -30.693 34.626 1.00 40.32 47 THR B O 1
ATOM 1060 N N . SER B 1 28 ? -3.164 -28.848 35.594 1.00 35.29 48 SER B N 1
ATOM 1061 C CA . SER B 1 28 ? -4.430 -28.361 36.195 1.00 38.03 48 SER B CA 1
ATOM 1062 C C . SER B 1 28 ? -4.376 -26.846 36.397 1.00 36.63 48 SER B C 1
ATOM 1063 O O . SER B 1 28 ? -3.283 -26.323 36.734 1.00 31.62 48 SER B O 1
ATOM 1066 N N . THR B 1 29 ? -5.519 -26.193 36.183 1.00 30.52 49 THR B N 1
ATOM 1067 C CA . THR B 1 29 ? -5.788 -24.765 36.497 1.00 34.03 49 THR B CA 1
ATOM 1068 C C . THR B 1 29 ? -7.146 -24.727 37.192 1.00 40.14 49 THR B C 1
ATOM 1069 O O . THR B 1 29 ? -8.095 -25.240 36.597 1.00 51.39 49 THR B O 1
ATOM 1073 N N . THR B 1 30 ? -7.221 -24.218 38.423 1.00 37.46 50 THR B N 1
ATOM 1074 C CA . THR B 1 30 ? -8.470 -24.214 39.228 1.00 36.13 50 THR B CA 1
ATOM 1075 C C . THR B 1 30 ? -8.503 -22.975 40.118 1.00 34.73 50 THR B C 1
ATOM 1076 O O . THR B 1 30 ? -7.423 -22.594 40.633 1.00 33.04 50 THR B O 1
ATOM 1080 N N . PHE B 1 31 ? -9.691 -22.384 40.267 1.00 32.48 51 PHE B N 1
ATOM 1081 C CA . PHE B 1 31 ? -9.996 -21.355 41.291 1.00 33.33 51 PHE B CA 1
ATOM 1082 C C . PHE B 1 31 ? -10.507 -22.041 42.556 1.00 32.05 51 PHE B C 1
ATOM 1083 O O . PHE B 1 31 ? -11.230 -23.058 42.464 1.00 37.57 51 PHE B O 1
ATOM 1091 N N . GLU B 1 32 ? -10.188 -21.459 43.706 1.00 33.15 52 GLU B N 1
ATOM 1092 C CA . GLU B 1 32 ? -10.680 -21.933 45.022 1.00 37.13 52 GLU B CA 1
ATOM 1093 C C . GLU B 1 32 ? -12.205 -21.824 45.020 1.00 31.75 52 GLU B C 1
ATOM 1094 O O . GLU B 1 32 ? -12.873 -22.706 45.596 1.00 40.46 52 GLU B O 1
ATOM 1100 N N . SER B 1 33 ? -12.744 -20.799 44.364 1.00 34.14 53 SER B N 1
ATOM 1101 C CA . SER B 1 33 ? -14.206 -20.598 44.211 1.00 33.44 53 SER B CA 1
ATOM 1102 C C . SER B 1 33 ? -14.517 -20.143 42.777 1.00 35.79 53 SER B C 1
ATOM 1103 O O . SER B 1 33 ? -13.703 -19.391 42.193 1.00 32.44 53 SER B O 1
ATOM 1106 N N . ASN B 1 34 ? -15.630 -20.618 42.209 1.00 38.17 54 ASN B N 1
ATOM 1107 C CA . ASN B 1 34 ? -16.070 -20.249 40.838 1.00 39.50 54 ASN B CA 1
ATOM 1108 C C . ASN B 1 34 ? -16.767 -18.888 40.851 1.00 39.03 54 ASN B C 1
ATOM 1109 O O . ASN B 1 34 ? -17.074 -18.409 39.755 1.00 41.53 54 ASN B O 1
ATOM 1114 N N . THR B 1 35 ? -17.020 -18.286 42.018 1.00 35.56 55 THR B N 1
ATOM 1115 C CA . THR B 1 35 ? -17.553 -16.900 42.088 1.00 37.93 55 THR B CA 1
ATOM 1116 C C . THR B 1 35 ? -16.510 -15.969 42.704 1.00 33.19 55 THR B C 1
ATOM 1117 O O . THR B 1 35 ? -15.693 -16.385 43.546 1.00 30.12 55 THR B O 1
ATOM 1121 N N . VAL B 1 36 ? -16.570 -14.715 42.282 1.00 32.42 56 VAL B N 1
ATOM 1122 C CA . VAL B 1 36 ? -15.662 -13.631 42.744 1.00 30.23 56 VAL B CA 1
ATOM 1123 C C . VAL B 1 36 ? -16.540 -12.440 43.145 1.00 26.78 56 VAL B C 1
ATOM 1124 O O . VAL B 1 36 ? -17.568 -12.178 42.460 1.00 30.12 56 VAL B O 1
ATOM 1128 N N . ALA B 1 37 ? -16.156 -11.748 44.217 1.00 29.76 57 ALA B N 1
ATOM 1129 C CA . ALA B 1 37 ? -16.938 -10.639 44.804 1.00 29.30 57 ALA B CA 1
ATOM 1130 C C . ALA B 1 37 ? -15.993 -9.569 45.356 1.00 28.11 57 ALA B C 1
ATOM 1131 O O . ALA B 1 37 ? -14.844 -9.896 45.742 1.00 27.12 57 ALA B O 1
ATOM 1133 N N . LYS B 1 38 ? -16.456 -8.324 45.307 1.00 29.00 58 LYS B N 1
ATOM 1134 C CA . LYS B 1 38 ? -15.760 -7.142 45.860 1.00 34.47 58 LYS B CA 1
ATOM 1135 C C . LYS B 1 38 ? -15.346 -7.464 47.302 1.00 36.16 58 LYS B C 1
ATOM 1136 O O . LYS B 1 38 ? -16.235 -7.838 48.095 1.00 38.70 58 LYS B O 1
ATOM 1142 N N . GLY B 1 39 ? -14.055 -7.304 47.615 1.00 32.51 59 GLY B N 1
ATOM 1143 C CA . GLY B 1 39 ? -13.498 -7.377 48.979 1.00 35.82 59 GLY B CA 1
ATOM 1144 C C . GLY B 1 39 ? -13.386 -8.808 49.482 1.00 33.84 59 GLY B C 1
ATOM 1145 O O . GLY B 1 39 ? -13.102 -9.007 50.685 1.00 31.27 59 GLY B O 1
ATOM 1146 N N . ILE B 1 40 ? -13.583 -9.786 48.598 1.00 32.09 60 ILE B N 1
ATOM 1147 C CA . ILE B 1 40 ? -13.487 -11.232 48.960 1.00 29.58 60 ILE B CA 1
ATOM 1148 C C . ILE B 1 40 ? -12.288 -11.853 48.254 1.00 31.52 60 ILE B C 1
ATOM 1149 O O . ILE B 1 40 ? -12.116 -11.639 47.049 1.00 29.88 60 ILE B O 1
ATOM 1154 N N . SER B 1 41 ? -11.507 -12.624 49.010 1.00 29.73 61 SER B N 1
ATOM 1155 C CA . SER B 1 41 ? -10.294 -13.301 48.511 1.00 31.40 61 SER B CA 1
ATOM 1156 C C . SER B 1 41 ? -10.703 -14.510 47.675 1.00 27.89 61 SER B C 1
ATOM 1157 O O . SER B 1 41 ? -11.714 -15.179 47.985 1.00 29.78 61 SER B O 1
ATOM 1160 N N . ASN B 1 42 ? -9.921 -14.780 46.646 1.00 29.48 62 ASN B N 1
ATOM 1161 C CA . ASN B 1 42 ? -10.001 -16.035 45.874 1.00 29.04 62 ASN B CA 1
ATOM 1162 C C . ASN B 1 42 ? -8.574 -16.318 45.418 1.00 29.13 62 ASN B C 1
ATOM 1163 O O . ASN B 1 42 ? -7.691 -15.461 45.636 1.00 30.30 62 ASN B O 1
ATOM 1168 N N . ASN B 1 43 ? -8.326 -17.475 44.826 1.00 28.63 63 ASN B N 1
ATOM 1169 C CA . ASN B 1 43 ? -7.005 -17.694 44.208 1.00 31.62 63 ASN B CA 1
ATOM 1170 C C . ASN B 1 43 ? -7.142 -18.652 43.040 1.00 28.30 63 ASN B C 1
ATOM 1171 O O . ASN B 1 43 ? -8.089 -19.471 43.014 1.00 38.27 63 ASN B O 1
ATOM 1176 N N . LEU B 1 44 ? -6.180 -18.530 42.140 1.00 35.30 64 LEU B N 1
ATOM 1177 C CA . LEU B 1 44 ? -6.005 -19.396 40.962 1.00 35.91 64 LEU B CA 1
ATOM 1178 C C . LEU B 1 44 ? -4.802 -20.298 41.229 1.00 34.50 64 LEU B C 1
ATOM 1179 O O . LEU B 1 44 ? -3.699 -19.763 41.477 1.00 32.27 64 LEU B O 1
ATOM 1184 N N . ARG B 1 45 ? -5.019 -21.617 41.204 1.00 29.29 65 ARG B N 1
ATOM 1185 C CA . ARG B 1 45 ? -3.923 -22.601 41.337 1.00 31.85 65 ARG B CA 1
ATOM 1186 C C . ARG B 1 45 ? -3.618 -23.169 39.948 1.00 30.69 65 ARG B C 1
ATOM 1187 O O . ARG B 1 45 ? -4.559 -23.540 39.224 1.00 36.15 65 ARG B O 1
ATOM 1195 N N . ILE B 1 46 ? -2.335 -23.196 39.588 1.00 30.71 66 ILE B N 1
ATOM 1196 C CA . ILE B 1 46 ? -1.848 -23.857 38.348 1.00 27.17 66 ILE B CA 1
ATOM 1197 C C . ILE B 1 46 ? -0.818 -24.924 38.730 1.00 27.11 66 ILE B C 1
ATOM 1198 O O . ILE B 1 46 ? 0.259 -24.570 39.257 1.00 26.81 66 ILE B O 1
ATOM 1203 N N . ASP B 1 47 ? -1.128 -26.185 38.423 1.00 30.43 67 ASP B N 1
ATOM 1204 C CA . ASP B 1 47 ? -0.218 -27.344 38.609 1.00 30.73 67 ASP B CA 1
ATOM 1205 C C . ASP B 1 47 ? 0.537 -27.590 37.295 1.00 22.34 67 ASP B C 1
ATOM 1206 O O . ASP B 1 47 ? -0.093 -27.487 36.231 1.00 36.65 67 ASP B O 1
ATOM 1211 N N . TYR B 1 48 ? 1.841 -27.907 37.381 1.00 31.82 68 TYR B N 1
ATOM 1212 C CA . TYR B 1 48 ? 2.707 -28.115 36.196 1.00 28.68 68 TYR B CA 1
ATOM 1213 C C . TYR B 1 48 ? 3.784 -29.176 36.464 1.00 34.85 68 TYR B C 1
ATOM 1214 O O . TYR B 1 48 ? 4.175 -29.430 37.627 1.00 30.60 68 TYR B O 1
ATOM 1223 N N . LYS B 1 49 ? 4.268 -29.797 35.390 1.00 35.45 69 LYS B N 1
ATOM 1224 C CA . LYS B 1 49 ? 5.524 -30.586 35.398 1.00 38.88 69 LYS B CA 1
ATOM 1225 C C . LYS B 1 49 ? 6.500 -29.858 34.471 1.00 30.96 69 LYS B C 1
ATOM 1226 O O . LYS B 1 49 ? 6.068 -29.457 33.337 1.00 45.11 69 LYS B O 1
ATOM 1232 N N . ILE B 1 50 ? 7.765 -29.726 34.925 1.00 33.32 70 ILE B N 1
ATOM 1233 C CA . ILE B 1 50 ? 8.922 -29.481 34.021 1.00 33.65 70 ILE B CA 1
ATOM 1234 C C . ILE B 1 50 ? 9.377 -30.864 33.547 1.00 36.60 70 ILE B C 1
ATOM 1235 O O . ILE B 1 50 ? 10.021 -31.600 34.349 1.00 38.92 70 ILE B O 1
ATOM 1240 N N . LEU B 1 51 ? 8.954 -31.213 32.327 1.00 40.67 71 LEU B N 1
ATOM 1241 C CA . LEU B 1 51 ? 9.120 -32.544 31.682 1.00 48.22 71 LEU B CA 1
ATOM 1242 C C . LEU B 1 51 ? 10.559 -32.682 31.201 1.00 51.93 71 LEU B C 1
ATOM 1243 O O . LEU B 1 51 ? 11.205 -33.712 31.481 1.00 50.98 71 LEU B O 1
ATOM 1248 N N . ASN B 1 52 ? 11.013 -31.703 30.425 1.00 44.69 72 ASN B N 1
ATOM 1249 C CA . ASN B 1 52 ? 12.371 -31.748 29.846 1.00 47.41 72 ASN B CA 1
ATOM 1250 C C . ASN B 1 52 ? 13.045 -30.406 30.120 1.00 46.89 72 ASN B C 1
ATOM 1251 O O . ASN B 1 52 ? 12.867 -29.489 29.315 1.00 44.53 72 ASN B O 1
ATOM 1256 N N . LYS B 1 53 ? 13.772 -30.324 31.237 1.00 45.92 73 LYS B N 1
ATOM 1257 C CA . LYS B 1 53 ? 14.563 -29.137 31.653 1.00 48.01 73 LYS B CA 1
ATOM 1258 C C . LYS B 1 53 ? 15.531 -28.714 30.536 1.00 49.62 73 LYS B C 1
ATOM 1259 O O . LYS B 1 53 ? 15.840 -27.506 30.459 1.00 44.82 73 LYS B O 1
ATOM 1265 N N . ASP B 1 54 ? 15.996 -29.649 29.700 1.00 40.99 74 ASP B N 1
ATOM 1266 C CA . ASP B 1 54 ? 16.968 -29.356 28.610 1.00 44.28 74 ASP B CA 1
ATOM 1267 C C . ASP B 1 54 ? 16.289 -28.588 27.469 1.00 37.14 74 ASP B C 1
ATOM 1268 O O . ASP B 1 54 ? 17.022 -28.062 26.605 1.00 35.08 74 ASP B O 1
ATOM 1273 N N . LYS B 1 55 ? 14.955 -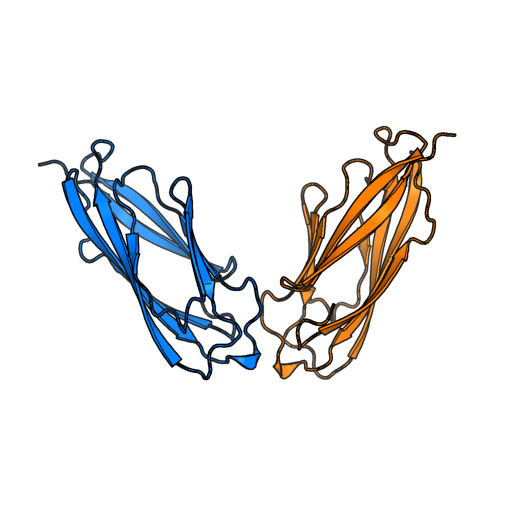28.553 27.448 1.00 32.13 75 LYS B N 1
ATOM 1274 C CA . LYS B 1 55 ? 14.167 -27.818 26.427 1.00 32.32 75 LYS B CA 1
ATOM 1275 C C . LYS B 1 55 ? 13.776 -26.436 26.956 1.00 29.86 75 LYS B C 1
ATOM 1276 O O . LYS B 1 55 ? 13.181 -25.654 26.175 1.00 32.70 75 LYS B O 1
ATOM 1282 N N . LEU B 1 56 ? 14.069 -26.131 28.222 1.00 32.83 76 LEU B N 1
ATOM 1283 C CA . LEU B 1 56 ? 13.772 -24.775 28.764 1.00 33.56 76 LEU B CA 1
ATOM 1284 C C . LEU B 1 56 ? 14.850 -23.802 28.307 1.00 35.40 76 LEU B C 1
ATOM 1285 O O . LEU B 1 56 ? 16.017 -24.207 28.171 1.00 35.18 76 LEU B O 1
ATOM 1290 N N . LYS B 1 57 ? 14.469 -22.543 28.130 1.00 27.54 77 LYS B N 1
ATOM 1291 C CA . LYS B 1 57 ? 15.453 -21.473 27.866 1.00 29.69 77 LYS B CA 1
ATOM 1292 C C . LYS B 1 57 ? 15.026 -20.210 28.603 1.00 27.37 77 LYS B C 1
ATOM 1293 O O . LYS B 1 57 ? 13.825 -20.061 28.927 1.00 28.26 77 LYS B O 1
ATOM 1299 N N . ASP B 1 58 ? 16.007 -19.340 28.817 1.00 29.63 78 ASP B N 1
ATOM 1300 C CA . ASP B 1 58 ? 15.815 -17.970 29.336 1.00 27.99 78 ASP B CA 1
ATOM 1301 C C . ASP B 1 58 ? 14.696 -17.302 28.535 1.00 27.33 78 ASP B C 1
ATOM 1302 O O . ASP B 1 58 ? 14.855 -17.133 27.305 1.00 29.99 78 ASP B O 1
ATOM 1307 N N . GLY B 1 59 ? 13.618 -16.926 29.223 1.00 28.42 79 GLY B N 1
ATOM 1308 C CA . GLY B 1 59 ? 12.480 -16.195 28.636 1.00 28.76 79 GLY B CA 1
ATOM 1309 C C . GLY B 1 59 ? 11.226 -17.043 28.569 1.00 25.48 79 GLY B C 1
ATOM 1310 O O . GLY B 1 59 ? 10.130 -16.475 28.413 1.00 28.33 79 GLY B O 1
ATOM 1311 N N . ASP B 1 60 ? 11.360 -18.362 28.669 1.00 25.20 80 ASP B N 1
ATOM 1312 C CA . ASP B 1 60 ? 10.171 -19.246 28.713 1.00 24.83 80 ASP B CA 1
ATOM 1313 C C . ASP B 1 60 ? 9.340 -18.825 29.929 1.00 21.38 80 ASP B C 1
ATOM 1314 O O . ASP B 1 60 ? 9.921 -18.541 30.997 1.00 25.74 80 ASP B O 1
ATOM 1319 N N . LYS B 1 61 ? 8.025 -18.739 29.756 1.00 25.01 81 LYS B N 1
ATOM 1320 C CA . LYS B 1 61 ? 7.157 -18.100 30.764 1.00 26.35 81 LYS B CA 1
ATOM 1321 C C . LYS B 1 61 ? 5.716 -18.588 30.658 1.00 26.18 81 LYS B C 1
ATOM 1322 O O . LYS B 1 61 ? 5.294 -19.116 29.586 1.00 27.52 81 LYS B O 1
ATOM 1328 N N . ILE B 1 62 ? 5.006 -18.417 31.767 1.00 25.95 82 ILE B N 1
ATOM 1329 C CA . ILE B 1 62 ? 3.524 -18.442 31.821 1.00 26.89 82 ILE B CA 1
ATOM 1330 C C . ILE B 1 62 ? 3.080 -16.991 31.965 1.00 26.48 82 ILE B C 1
ATOM 1331 O O . ILE B 1 62 ? 3.641 -16.272 32.825 1.00 27.54 82 ILE B O 1
ATOM 1336 N N . VAL B 1 63 ? 2.150 -16.582 31.108 1.00 25.40 83 VAL B N 1
ATOM 1337 C CA . VAL B 1 63 ? 1.513 -15.244 31.154 1.00 27.96 83 VAL B CA 1
ATOM 1338 C C . VAL B 1 63 ? 0.024 -15.451 31.423 1.00 27.12 83 VAL B C 1
ATOM 1339 O O . VAL B 1 63 ? -0.617 -16.116 30.609 1.00 28.32 83 VAL B O 1
ATOM 1343 N N . ILE B 1 64 ? -0.469 -14.846 32.506 1.00 27.37 84 ILE B N 1
ATOM 1344 C CA . ILE B 1 64 ? -1.869 -14.906 33.003 1.00 28.43 84 ILE B CA 1
ATOM 1345 C C . ILE B 1 64 ? -2.443 -13.493 32.901 1.00 28.08 84 ILE B C 1
ATOM 1346 O O . ILE B 1 64 ? -1.943 -12.588 33.604 1.00 31.49 84 ILE B O 1
ATOM 1351 N N . SER B 1 65 ? -3.394 -13.306 31.992 1.00 30.16 85 SER B N 1
ATOM 1352 C CA . SER B 1 65 ? -4.088 -12.017 31.763 1.00 31.80 85 SER B CA 1
ATOM 1353 C C . SER B 1 65 ? -5.392 -12.040 32.545 1.00 30.86 85 SER B C 1
ATOM 1354 O O . SER B 1 65 ? -6.297 -12.841 32.192 1.00 33.14 85 SER B O 1
ATOM 1357 N N . LEU B 1 66 ? -5.461 -11.205 33.576 1.00 35.06 86 LEU B N 1
ATOM 1358 C CA . LEU B 1 66 ? -6.613 -11.133 34.499 1.00 35.33 86 LEU B CA 1
ATOM 1359 C C . LEU B 1 66 ? -7.575 -10.057 34.017 1.00 36.20 86 LEU B C 1
ATOM 1360 O O . LEU B 1 66 ? -7.177 -9.042 33.458 1.00 41.24 86 LEU B O 1
ATOM 1365 N N . PRO B 1 67 ? -8.879 -10.262 34.279 1.00 37.67 87 PRO B N 1
ATOM 1366 C CA . PRO B 1 67 ? -9.906 -9.268 33.976 1.00 38.96 87 PRO B CA 1
ATOM 1367 C C . PRO B 1 67 ? -9.753 -8.101 34.959 1.00 36.88 87 PRO B C 1
ATOM 1368 O O . PRO B 1 67 ? -9.060 -8.277 35.948 1.00 34.32 87 PRO B O 1
ATOM 1372 N N . ASP B 1 68 ? -10.440 -6.983 34.709 1.00 34.17 88 ASP B N 1
ATOM 1373 C CA . ASP B 1 68 ? -10.310 -5.722 35.488 1.00 34.60 88 ASP B CA 1
ATOM 1374 C C . ASP B 1 68 ? -11.085 -5.769 36.812 1.00 35.70 88 ASP B C 1
ATOM 1375 O O . ASP B 1 68 ? -11.313 -4.699 37.406 1.00 36.48 88 ASP B O 1
ATOM 1380 N N . ILE B 1 69 ? -11.417 -6.960 37.311 1.00 41.74 89 ILE B N 1
ATOM 1381 C CA . ILE B 1 69 ? -12.231 -7.112 38.546 1.00 41.90 89 ILE B CA 1
ATOM 1382 C C . ILE B 1 69 ? -11.333 -7.620 39.681 1.00 37.10 89 ILE B C 1
ATOM 1383 O O . ILE B 1 69 ? -11.856 -7.826 40.773 1.00 32.69 89 ILE B O 1
ATOM 1388 N N . PHE B 1 70 ? -10.044 -7.865 39.431 1.00 38.86 90 PHE B N 1
ATOM 1389 C CA . PHE B 1 70 ? -9.097 -8.379 40.457 1.00 42.80 90 PHE B CA 1
ATOM 1390 C C . PHE B 1 70 ? -8.183 -7.250 40.941 1.00 40.81 90 PHE B C 1
ATOM 1391 O O . PHE B 1 70 ? -7.696 -6.477 40.093 1.00 43.27 90 PHE B O 1
ATOM 1399 N N . LYS B 1 71 ? -7.969 -7.171 42.259 1.00 41.21 91 LYS B N 1
ATOM 1400 C CA . LYS B 1 71 ? -6.967 -6.288 42.917 1.00 39.94 91 LYS B CA 1
ATOM 1401 C C . LYS B 1 71 ? -6.129 -7.109 43.906 1.00 39.32 91 LYS B C 1
ATOM 1402 O O . LYS B 1 71 ? -6.439 -8.300 44.097 1.00 39.18 91 LYS B O 1
ATOM 1408 N N . ASP B 1 72 ? -5.109 -6.488 44.506 1.00 42.69 92 ASP B N 1
ATOM 1409 C CA . ASP B 1 72 ? -4.172 -7.117 45.480 1.00 41.68 92 ASP B CA 1
ATOM 1410 C C . ASP B 1 72 ? -3.687 -8.466 44.929 1.00 33.89 92 ASP B C 1
ATOM 1411 O O . ASP B 1 72 ? -3.700 -9.434 45.688 1.00 29.82 92 ASP B O 1
ATOM 1416 N N . ILE B 1 73 ? -3.262 -8.483 43.667 1.00 29.26 93 ILE B N 1
ATOM 1417 C CA . ILE B 1 73 ? -2.758 -9.669 42.916 1.00 27.74 93 ILE B CA 1
ATOM 1418 C C . ILE B 1 73 ? -1.394 -10.038 43.495 1.00 31.30 93 ILE B C 1
ATOM 1419 O O . ILE B 1 73 ? -0.499 -9.181 43.476 1.00 33.54 93 ILE B O 1
ATOM 1424 N N . GLU B 1 74 ? -1.251 -11.277 43.964 1.00 32.53 94 GLU B N 1
ATOM 1425 C CA . GLU B 1 74 ? -0.080 -11.754 44.739 1.00 33.48 94 GLU B CA 1
ATOM 1426 C C . GLU B 1 74 ? 0.261 -13.154 44.238 1.00 29.66 94 GLU B C 1
ATOM 1427 O O . GLU B 1 74 ? -0.377 -14.126 44.640 1.00 35.08 94 GLU B O 1
ATOM 1433 N N . PRO B 1 75 ? 1.205 -13.294 43.282 1.00 29.69 95 PRO B N 1
ATOM 1434 C CA . PRO B 1 75 ? 1.693 -14.607 42.868 1.00 29.27 95 PRO B CA 1
ATOM 1435 C C . PRO B 1 75 ? 2.526 -15.269 43.972 1.00 27.69 95 PRO B C 1
ATOM 1436 O O . PRO B 1 75 ? 3.213 -14.567 44.683 1.00 32.74 95 PRO B O 1
ATOM 1440 N N . LYS B 1 76 ? 2.417 -16.592 44.096 1.00 33.46 96 LYS B N 1
ATOM 1441 C CA . LYS B 1 76 ? 3.258 -17.419 44.989 1.00 31.87 96 LYS B CA 1
ATOM 1442 C C . LYS B 1 76 ? 3.764 -18.627 44.206 1.00 24.79 96 LYS B C 1
ATOM 1443 O O . LYS B 1 76 ? 2.961 -19.249 43.489 1.00 36.31 96 LYS B O 1
ATOM 1449 N N . CYS B 1 77 ? 5.045 -18.950 44.328 1.00 29.77 97 CYS B N 1
ATOM 1450 C CA . CYS B 1 77 ? 5.646 -20.049 43.540 1.00 30.31 97 CYS B CA 1
ATOM 1451 C C . CYS B 1 77 ? 6.907 -20.610 44.202 1.00 33.52 97 CYS B C 1
ATOM 1452 O O . CYS B 1 77 ? 7.373 -20.072 45.229 1.00 33.01 97 CYS B O 1
ATOM 1455 N N . HIS B 1 78 ? 7.401 -21.698 43.615 1.00 29.06 98 HIS B N 1
ATOM 1456 C CA . HIS B 1 78 ? 8.685 -22.356 43.939 1.00 32.35 98 HIS B CA 1
ATOM 1457 C C . HIS B 1 78 ? 9.785 -21.642 43.144 1.00 35.25 98 HIS B C 1
ATOM 1458 O O . HIS B 1 78 ? 9.720 -21.687 41.897 1.00 39.94 98 HIS B O 1
ATOM 1465 N N .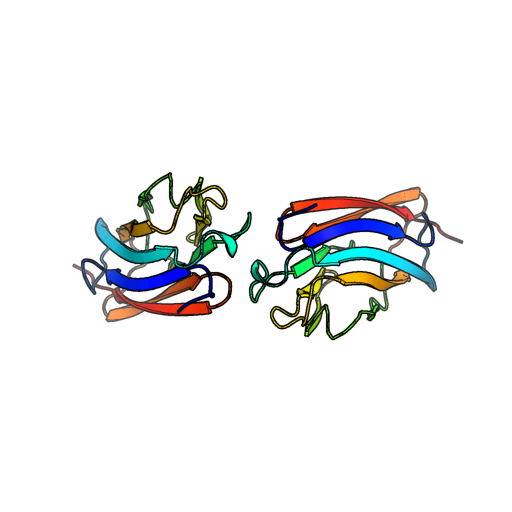 ASP B 1 79 ? 10.720 -20.996 43.851 1.00 33.36 99 ASP B N 1
ATOM 1466 C CA . ASP B 1 79 ? 11.823 -20.165 43.297 1.00 31.04 99 ASP B CA 1
ATOM 1467 C C . ASP B 1 79 ? 12.799 -21.015 42.469 1.00 35.27 99 ASP B C 1
ATOM 1468 O O . ASP B 1 79 ? 13.483 -20.423 41.611 1.00 38.33 99 ASP B O 1
ATOM 1473 N N . GLN B 1 80 ? 12.907 -22.327 42.711 1.00 40.00 100 GLN B N 1
ATOM 1474 C CA . GLN B 1 80 ? 13.779 -23.215 41.884 1.00 40.73 100 GLN B CA 1
ATOM 1475 C C . GLN B 1 80 ? 13.132 -23.453 40.514 1.00 36.25 100 GLN B C 1
ATOM 1476 O O . GLN B 1 80 ? 13.863 -23.781 39.567 1.00 42.76 100 GLN B O 1
ATOM 1482 N N . HIS B 1 81 ? 11.806 -23.337 40.428 1.00 32.61 101 HIS B N 1
ATOM 1483 C CA . HIS B 1 81 ? 11.021 -23.601 39.194 1.00 34.47 101 HIS B CA 1
ATOM 1484 C C . HIS B 1 81 ? 10.859 -22.299 38.408 1.00 30.92 101 HIS B C 1
ATOM 1485 O O . HIS B 1 81 ? 10.987 -22.330 37.173 1.00 32.07 101 HIS B O 1
ATOM 1492 N N . PHE B 1 82 ? 10.548 -21.206 39.102 1.00 32.07 102 PHE B N 1
ATOM 1493 C CA . PHE B 1 82 ? 10.384 -19.856 38.499 1.00 31.02 102 PHE B CA 1
ATOM 1494 C C . PHE B 1 82 ? 11.399 -18.899 39.104 1.00 32.78 102 PHE B C 1
ATOM 1495 O O . PHE B 1 82 ? 11.382 -18.671 40.308 1.00 36.09 102 PHE B O 1
ATOM 1503 N N . LYS B 1 83 ? 12.244 -18.328 38.263 1.00 34.45 103 LYS B N 1
ATOM 1504 C CA . LYS B 1 83 ? 13.321 -17.428 38.726 1.00 31.06 103 LYS B CA 1
ATOM 1505 C C . LYS B 1 83 ? 12.769 -16.015 38.939 1.00 32.34 103 LYS B C 1
ATOM 1506 O O . LYS B 1 83 ? 13.466 -15.235 39.591 1.00 32.85 103 LYS B O 1
ATOM 1512 N N . ASP B 1 84 ? 11.582 -15.698 38.402 1.00 29.41 104 ASP B N 1
ATOM 1513 C CA . ASP B 1 84 ? 10.982 -14.342 38.507 1.00 33.45 104 ASP B CA 1
ATOM 1514 C C . ASP B 1 84 ? 9.466 -14.403 38.326 1.00 30.47 104 ASP B C 1
ATOM 1515 O O . ASP B 1 84 ? 8.955 -15.316 37.652 1.00 29.53 104 ASP B O 1
ATOM 1520 N N . PHE B 1 85 ? 8.771 -13.443 38.919 1.00 30.99 105 PHE B N 1
ATOM 1521 C CA . PHE B 1 85 ? 7.341 -13.165 38.642 1.00 36.08 105 PHE B CA 1
ATOM 1522 C C . PHE B 1 85 ? 7.133 -11.664 38.753 1.00 36.57 105 PHE B C 1
ATOM 1523 O O . PHE B 1 85 ? 7.886 -10.996 39.488 1.00 46.29 105 PHE B O 1
ATOM 1531 N N . ASP B 1 86 ? 6.127 -11.172 38.047 1.00 34.45 106 ASP B N 1
ATOM 1532 C CA . ASP B 1 86 ? 5.911 -9.719 37.851 1.00 35.87 106 ASP B CA 1
ATOM 1533 C C . ASP B 1 86 ? 4.426 -9.501 37.580 1.00 40.41 106 ASP B C 1
ATOM 1534 O O . ASP B 1 86 ? 3.815 -10.316 36.860 1.00 34.43 106 ASP B O 1
ATOM 1539 N N . VAL B 1 87 ? 3.857 -8.465 38.182 1.00 34.42 107 VAL B N 1
ATOM 1540 C CA . VAL B 1 87 ? 2.439 -8.086 37.944 1.00 33.96 107 VAL B CA 1
ATOM 1541 C C . VAL B 1 87 ? 2.455 -6.696 37.334 1.00 30.49 107 VAL B C 1
ATOM 1542 O O . VAL B 1 87 ? 3.061 -5.806 37.933 1.00 37.30 107 VAL B O 1
ATOM 1546 N N . LYS B 1 88 ? 1.826 -6.547 36.176 1.00 34.15 108 LYS B N 1
ATOM 1547 C CA . LYS B 1 88 ? 1.819 -5.272 35.431 1.00 34.56 108 LYS B CA 1
ATOM 1548 C C . LYS B 1 88 ? 0.438 -5.112 34.792 1.00 34.64 108 LYS B C 1
ATOM 1549 O O . LYS B 1 88 ? 0.089 -5.927 33.902 1.00 36.25 108 LYS B O 1
ATOM 1555 N N . ASP B 1 89 ? -0.334 -4.130 35.267 1.00 37.69 109 ASP B N 1
ATOM 1556 C CA . ASP B 1 89 ? -1.666 -3.794 34.703 1.00 43.53 109 ASP B CA 1
ATOM 1557 C C . ASP B 1 89 ? -2.483 -5.083 34.530 1.00 41.34 109 ASP B C 1
ATOM 1558 O O . ASP B 1 89 ? -3.005 -5.303 33.427 1.00 45.38 109 ASP B O 1
ATOM 1563 N N . GLY B 1 90 ? -2.565 -5.926 35.563 1.00 40.07 110 GLY B N 1
ATOM 1564 C CA . GLY B 1 90 ? -3.460 -7.099 35.570 1.00 40.31 110 GLY B CA 1
ATOM 1565 C C . GLY B 1 90 ? -2.904 -8.285 34.790 1.00 38.75 110 GLY B C 1
ATOM 1566 O O . GLY B 1 90 ? -3.644 -9.286 34.645 1.00 40.48 110 GLY B O 1
ATOM 1567 N N . VAL B 1 91 ? -1.656 -8.198 34.314 1.00 31.07 111 VAL B N 1
ATOM 1568 C CA . VAL B 1 91 ? -0.946 -9.314 33.628 1.00 29.63 111 VAL B CA 1
ATOM 1569 C C . VAL B 1 91 ? 0.157 -9.829 34.550 1.00 31.53 111 VAL B C 1
ATOM 1570 O O . VAL B 1 91 ? 1.033 -9.049 34.941 1.00 31.68 111 VAL B O 1
ATOM 1574 N N . VAL B 1 92 ? 0.106 -11.118 34.863 1.00 28.84 112 VAL B N 1
ATOM 1575 C CA . VAL B 1 92 ? 1.129 -11.791 35.703 1.00 31.88 112 VAL B CA 1
ATOM 1576 C C . VAL B 1 92 ? 2.017 -12.602 34.773 1.00 29.16 112 VAL B C 1
ATOM 1577 O O . VAL B 1 92 ? 1.468 -13.447 34.034 1.00 32.73 112 VAL B O 1
ATOM 1581 N N . THR B 1 93 ? 3.325 -12.385 34.850 1.00 25.65 113 THR B N 1
ATOM 1582 C CA . THR B 1 93 ? 4.347 -13.129 34.085 1.00 28.51 113 THR B CA 1
ATOM 1583 C C . THR B 1 93 ? 5.204 -13.909 35.082 1.00 31.75 113 THR B C 1
ATOM 1584 O O . THR B 1 93 ? 5.758 -13.287 35.989 1.00 32.76 113 THR B O 1
ATOM 1588 N N . LEU B 1 94 ? 5.249 -15.231 34.938 1.00 33.90 114 LEU B N 1
ATOM 1589 C CA . LEU B 1 94 ? 6.115 -16.128 35.734 1.00 27.47 114 LEU B CA 1
ATOM 1590 C C . LEU B 1 94 ? 7.144 -16.732 34.780 1.00 25.74 114 LEU B C 1
ATOM 1591 O O . LEU B 1 94 ? 6.754 -17.404 33.820 1.00 30.88 114 LEU B O 1
ATOM 1596 N N . THR B 1 95 ? 8.409 -16.411 35.011 1.00 26.05 115 THR B N 1
ATOM 1597 C CA . THR B 1 95 ? 9.535 -16.754 34.121 1.00 24.94 115 THR B CA 1
ATOM 1598 C C . THR B 1 95 ? 10.193 -18.026 34.663 1.00 24.39 115 THR B C 1
ATOM 1599 O O . THR B 1 95 ? 10.589 -18.019 35.835 1.00 27.33 115 THR B O 1
ATOM 1603 N N . PHE B 1 96 ? 10.286 -19.090 33.864 1.00 26.11 116 PHE B N 1
ATOM 1604 C CA . PHE B 1 96 ? 10.902 -20.374 34.291 1.00 30.72 116 PHE B CA 1
ATOM 1605 C C . PHE B 1 96 ? 12.386 -20.180 34.609 1.00 28.74 116 PHE B C 1
ATOM 1606 O O . PHE B 1 96 ? 13.046 -19.374 33.931 1.00 31.14 116 PHE B O 1
ATOM 1614 N N . ASN B 1 97 ? 12.893 -20.936 35.595 1.00 29.32 117 ASN B N 1
ATOM 1615 C CA . ASN B 1 97 ? 14.342 -21.053 35.897 1.00 32.51 117 ASN B CA 1
ATOM 1616 C C . ASN B 1 97 ? 14.940 -22.078 34.932 1.00 26.07 117 ASN B C 1
ATOM 1617 O O . ASN B 1 97 ? 14.778 -23.298 35.189 1.00 38.10 117 ASN B O 1
ATOM 1622 N N . GLU B 1 98 ? 15.558 -21.608 33.850 1.00 32.84 118 GLU B N 1
ATOM 1623 C CA . GLU B 1 98 ? 16.179 -22.491 32.836 1.00 38.48 118 GLU B CA 1
ATOM 1624 C C . GLU B 1 98 ? 17.337 -23.257 33.486 1.00 39.98 118 GLU B C 1
ATOM 1625 O O . GLU B 1 98 ? 17.783 -24.223 32.874 1.00 41.22 118 GLU B O 1
ATOM 1631 N N . ASN B 1 99 ? 17.805 -22.846 34.672 1.00 38.71 119 ASN B N 1
ATOM 1632 C CA . ASN B 1 99 ? 18.969 -23.487 35.345 1.00 37.64 119 ASN B CA 1
ATOM 1633 C C . ASN B 1 99 ? 18.496 -24.538 36.353 1.00 30.92 119 ASN B C 1
ATOM 1634 O O . ASN B 1 99 ? 19.349 -25.083 37.072 1.00 38.54 119 ASN B O 1
ATOM 1639 N N . VAL B 1 100 ? 17.204 -24.846 36.380 1.00 31.67 120 VAL B N 1
ATOM 1640 C CA . VAL B 1 100 ? 16.639 -25.912 37.255 1.00 33.16 120 VAL B CA 1
ATOM 1641 C C . VAL B 1 100 ? 17.445 -27.203 37.028 1.00 32.42 120 VAL B C 1
ATOM 1642 O O . VAL B 1 100 ? 17.832 -27.480 35.869 1.00 37.70 120 VAL B O 1
ATOM 1646 N N . GLU B 1 101 ? 17.716 -27.952 38.102 1.00 38.89 121 GLU B N 1
ATOM 1647 C CA . GLU B 1 101 ? 18.767 -29.011 38.139 1.00 41.80 121 GLU B CA 1
ATOM 1648 C C . GLU B 1 101 ? 18.256 -30.314 37.497 1.00 42.59 121 GLU B C 1
ATOM 1649 O O . GLU B 1 101 ? 19.098 -31.111 37.031 1.00 45.12 121 GLU B O 1
ATOM 1655 N N . LYS B 1 102 ? 16.938 -30.538 37.466 1.00 37.76 122 LYS B N 1
ATOM 1656 C CA . LYS B 1 102 ? 16.341 -31.806 36.967 1.00 36.03 122 LYS B CA 1
ATOM 1657 C C . LYS B 1 102 ? 14.842 -31.607 36.754 1.00 34.68 122 LYS B C 1
ATOM 1658 O O . LYS B 1 102 ? 14.345 -30.540 37.145 1.00 34.69 122 LYS B O 1
ATOM 1664 N N . ALA B 1 103 ? 14.156 -32.602 36.177 1.00 32.85 123 ALA B N 1
ATOM 1665 C CA . ALA B 1 103 ? 12.681 -32.603 36.052 1.00 30.81 123 ALA B CA 1
ATOM 1666 C C . ALA B 1 103 ? 12.118 -32.451 37.459 1.00 32.46 123 ALA B C 1
ATOM 1667 O O . ALA B 1 103 ? 12.687 -33.057 38.412 1.00 38.09 123 ALA B O 1
ATOM 1669 N N . VAL B 1 104 ? 11.069 -31.641 37.586 1.00 37.20 124 VAL B N 1
ATOM 1670 C CA . VAL B 1 104 ? 10.385 -31.385 38.884 1.00 33.67 124 VAL B CA 1
ATOM 1671 C C . VAL B 1 104 ? 8.884 -31.360 38.628 1.00 30.96 124 VAL B C 1
ATOM 1672 O O . VAL B 1 104 ? 8.474 -31.294 37.453 1.00 39.37 124 VAL B O 1
ATOM 1676 N N . THR B 1 105 ? 8.108 -31.397 39.699 1.00 31.72 125 THR B N 1
ATOM 1677 C CA . THR B 1 105 ? 6.657 -31.100 39.658 1.00 29.36 125 THR B CA 1
ATOM 1678 C C . THR B 1 105 ? 6.317 -30.071 40.727 1.00 33.45 125 THR B C 1
ATOM 1679 O O . THR B 1 105 ? 6.959 -30.089 41.795 1.00 33.07 125 THR B O 1
ATOM 1683 N N . GLY B 1 106 ? 5.348 -29.207 40.444 1.00 30.87 126 GLY B N 1
ATOM 1684 C CA . GLY B 1 106 ? 4.890 -28.208 41.424 1.00 30.46 126 GLY B CA 1
ATOM 1685 C C . GLY B 1 106 ? 3.547 -27.582 41.089 1.00 33.37 126 GLY B C 1
ATOM 1686 O O . GLY B 1 106 ? 2.834 -28.053 40.181 1.00 43.69 126 GLY B O 1
ATOM 1687 N N . TYR B 1 107 ? 3.196 -26.567 41.877 1.00 32.85 127 TYR B N 1
ATOM 1688 C CA . TYR B 1 107 ? 2.033 -25.687 41.631 1.00 31.81 127 TYR B CA 1
ATOM 1689 C C . TYR B 1 107 ? 2.438 -24.250 41.965 1.00 24.96 127 TYR B C 1
ATOM 1690 O O . TYR B 1 107 ? 3.348 -23.989 42.801 1.00 28.58 127 TYR B O 1
ATOM 1699 N N . MET B 1 108 ? 1.762 -23.324 41.304 1.00 31.24 128 MET B N 1
ATOM 1700 C CA . MET B 1 108 ? 1.869 -21.881 41.602 1.00 30.81 128 MET B CA 1
ATOM 1701 C C . MET B 1 108 ? 0.483 -21.372 41.999 1.00 31.82 128 MET B C 1
ATOM 1702 O O . MET B 1 108 ? -0.510 -21.994 41.630 1.00 30.40 128 MET B O 1
ATOM 1707 N N . ILE B 1 109 ? 0.431 -20.226 42.666 1.00 32.64 129 ILE B N 1
ATOM 1708 C CA . ILE B 1 109 ? -0.839 -19.601 43.130 1.00 30.48 129 ILE B CA 1
ATOM 1709 C C . ILE B 1 109 ? -0.832 -18.139 42.702 1.00 29.81 129 ILE B C 1
ATOM 1710 O O . ILE B 1 109 ? 0.220 -17.492 42.869 1.00 32.06 129 ILE B O 1
ATOM 1715 N N . ILE B 1 110 ? -1.957 -17.658 42.177 1.00 30.02 130 ILE B N 1
ATOM 1716 C CA . ILE B 1 110 ? -2.262 -16.205 42.080 1.00 31.71 130 ILE B CA 1
ATOM 1717 C C . ILE B 1 110 ? -3.346 -15.890 43.104 1.00 30.09 130 ILE B C 1
ATOM 1718 O O . ILE B 1 110 ? -4.532 -16.223 42.855 1.00 31.60 130 ILE B O 1
ATOM 1723 N N . ARG B 1 111 ? -2.937 -15.263 44.206 1.00 28.28 131 ARG B N 1
ATOM 1724 C CA . ARG B 1 111 ? -3.868 -14.758 45.234 1.00 31.70 131 ARG B CA 1
ATOM 1725 C C . ARG B 1 111 ? -4.452 -13.443 44.718 1.00 33.03 131 ARG B C 1
ATOM 1726 O O . ARG B 1 111 ? -3.696 -12.639 44.107 1.00 29.64 131 ARG B O 1
ATOM 1734 N N . PHE B 1 112 ? -5.748 -13.212 44.903 1.00 30.98 132 PHE B N 1
ATOM 1735 C CA . PHE B 1 112 ? -6.337 -11.900 44.540 1.00 32.76 132 PHE B CA 1
ATOM 1736 C C . PHE B 1 112 ? -7.567 -11.618 45.393 1.00 27.07 132 PHE B C 1
ATOM 1737 O O . PHE B 1 112 ? -8.033 -12.472 46.142 1.00 30.15 132 PHE B O 1
ATOM 1745 N N . VAL B 1 113 ? -8.032 -10.380 45.305 1.00 29.48 133 VAL B N 1
ATOM 1746 C CA . VAL B 1 113 ? -9.265 -9.904 45.980 1.00 30.15 133 VAL B CA 1
ATOM 1747 C C . VAL B 1 113 ? -10.126 -9.260 44.893 1.00 32.02 133 VAL B C 1
ATOM 1748 O O . VAL B 1 113 ? -9.557 -8.573 44.022 1.00 32.31 133 VAL B O 1
ATOM 1752 N N . GLY B 1 114 ? -11.432 -9.509 44.900 1.00 29.77 134 GLY B N 1
ATOM 1753 C CA . GLY B 1 114 ? -12.363 -8.865 43.953 1.00 34.27 134 GLY B CA 1
ATOM 1754 C C . GLY B 1 114 ? -12.468 -7.377 44.214 1.00 38.59 134 GLY B C 1
ATOM 1755 O O . GLY B 1 114 ? -12.237 -6.965 45.361 1.00 37.68 134 GLY B O 1
ATOM 1756 N N . ASN B 1 115 ? -12.808 -6.593 43.191 1.00 40.39 135 ASN B N 1
ATOM 1757 C CA . ASN B 1 115 ? -13.004 -5.133 43.348 1.00 33.05 135 ASN B CA 1
ATOM 1758 C C . ASN B 1 115 ? -14.431 -4.747 42.923 1.00 37.11 135 ASN B C 1
ATOM 1759 O O . ASN B 1 115 ? -15.227 -5.634 42.568 1.00 35.50 135 ASN B O 1
ATOM 1764 N N . SER B 1 116 ? -14.755 -3.456 42.990 1.00 41.87 136 SER B N 1
ATOM 1765 C CA . SER B 1 116 ? -16.136 -2.924 42.835 1.00 39.30 136 SER B CA 1
ATOM 1766 C C . SER B 1 116 ? -16.585 -2.906 41.364 1.00 35.94 136 SER B C 1
ATOM 1767 O O . SER B 1 116 ? -17.741 -2.511 41.110 1.00 37.87 136 SER B O 1
ATOM 1770 N N . ASN B 1 117 ? -15.718 -3.288 40.425 1.00 35.71 137 ASN B N 1
ATOM 1771 C CA . ASN B 1 117 ? -16.086 -3.459 38.995 1.00 38.28 137 ASN B CA 1
ATOM 1772 C C . ASN B 1 117 ? -16.920 -4.727 38.786 1.00 38.10 137 ASN B C 1
ATOM 1773 O O . ASN B 1 117 ? -17.524 -4.868 37.718 1.00 40.63 137 ASN B O 1
ATOM 1778 N N . ILE B 1 118 ? -16.951 -5.630 39.762 1.00 39.48 138 ILE B N 1
ATOM 1779 C CA . ILE B 1 118 ? -17.654 -6.932 39.603 1.00 38.90 138 ILE B CA 1
ATOM 1780 C C . ILE B 1 118 ? -19.159 -6.673 39.511 1.00 40.92 138 ILE B C 1
ATOM 1781 O O . ILE B 1 118 ? -19.686 -5.913 40.340 1.00 47.31 138 ILE B O 1
ATOM 1786 N N . ARG B 1 119 ? -19.806 -7.277 38.514 1.00 42.09 139 ARG B N 1
ATOM 1787 C CA . ARG B 1 119 ? -21.281 -7.308 38.370 1.00 37.24 139 ARG B CA 1
ATOM 1788 C C . ARG B 1 119 ? -21.751 -8.765 38.472 1.00 36.84 139 ARG B C 1
ATOM 1789 O O . ARG B 1 119 ? -21.058 -9.679 37.897 1.00 37.95 139 ARG B O 1
ATOM 1797 N N . LYS B 1 120 ? -22.867 -8.978 39.173 1.00 36.87 140 LYS B N 1
ATOM 1798 C CA . LYS B 1 120 ? -23.402 -10.332 39.473 1.00 34.69 140 LYS B CA 1
ATOM 1799 C C . LYS B 1 120 ? -23.709 -11.045 38.158 1.00 36.38 140 LYS B C 1
ATOM 1800 O O . LYS B 1 120 ? -24.332 -10.428 37.266 1.00 41.69 140 LYS B O 1
ATOM 1806 N N . GLY B 1 121 ? -23.254 -12.291 38.044 1.00 35.09 141 GLY B N 1
ATOM 1807 C CA . GLY B 1 121 ? -23.601 -13.179 36.924 1.00 33.82 141 GLY B CA 1
ATOM 1808 C C . GLY B 1 121 ? -22.683 -13.014 35.728 1.00 29.23 141 GLY B C 1
ATOM 1809 O O . GLY B 1 121 ? -22.755 -13.863 34.836 1.00 33.08 141 GLY B O 1
ATOM 1810 N N . VAL B 1 122 ? -21.852 -11.974 35.676 1.00 32.41 142 VAL B N 1
ATOM 1811 C CA . VAL B 1 122 ? -20.944 -11.768 34.511 1.00 30.91 142 VAL B CA 1
ATOM 1812 C C . VAL B 1 122 ? -19.872 -12.859 34.524 1.00 28.12 142 VAL B C 1
ATOM 1813 O O . VAL B 1 122 ? -19.302 -13.124 35.609 1.00 29.30 142 VAL B O 1
ATOM 1817 N N . SER B 1 123 ? -19.620 -13.467 33.365 1.00 30.05 143 SER B N 1
ATOM 1818 C CA . SER B 1 123 ? -18.522 -14.451 33.184 1.00 28.64 143 SER B CA 1
ATOM 1819 C C . SER B 1 123 ? -17.264 -13.698 32.756 1.00 30.79 143 SER B C 1
ATOM 1820 O O . SER B 1 123 ? -17.260 -13.080 31.680 1.00 37.47 143 SER B O 1
ATOM 1823 N N . TYR B 1 124 ? -16.246 -13.734 33.607 1.00 32.51 144 TYR B N 1
ATOM 1824 C CA . TYR B 1 124 ? -14.951 -13.057 33.377 1.00 31.61 144 TYR B CA 1
ATOM 1825 C C . TYR B 1 124 ? -13.924 -14.086 32.929 1.00 27.95 144 TYR B C 1
ATOM 1826 O O . TYR B 1 124 ? -13.647 -15.061 33.636 1.00 31.30 144 TYR B O 1
ATOM 1835 N N . PRO B 1 125 ? -13.312 -13.892 31.744 1.00 27.51 145 PRO B N 1
ATOM 1836 C CA . PRO B 1 125 ? -12.225 -14.765 31.304 1.00 31.34 145 PRO B CA 1
ATOM 1837 C C . PRO B 1 125 ? -10.889 -14.439 31.985 1.00 29.77 145 PRO B C 1
ATOM 1838 O O . PRO B 1 125 ? -10.636 -13.260 32.273 1.00 30.14 145 PRO B O 1
ATOM 1842 N N . VAL B 1 126 ? -10.083 -15.486 32.185 1.00 28.50 146 VAL B N 1
ATOM 1843 C CA . VAL B 1 126 ? -8.663 -15.461 32.631 1.00 28.73 146 VAL B CA 1
ATOM 1844 C C . VAL B 1 126 ? -7.865 -16.275 31.607 1.00 30.57 146 VAL B C 1
ATOM 1845 O O . VAL B 1 126 ? -8.159 -17.489 31.448 1.00 33.25 146 VAL B O 1
ATOM 1849 N N . SER B 1 127 ? -6.936 -15.622 30.908 1.00 33.76 147 SER B N 1
ATOM 1850 C CA . SER B 1 127 ? -6.075 -16.241 29.870 1.00 32.88 147 SER B CA 1
ATOM 1851 C C . SER B 1 127 ? -4.792 -16.747 30.521 1.00 32.68 147 SER B C 1
ATOM 1852 O O . SER B 1 127 ? -4.168 -15.986 31.267 1.00 32.66 147 SER B O 1
ATOM 1855 N N . ILE B 1 128 ? -4.448 -18.003 30.255 1.00 31.01 148 ILE B N 1
ATOM 1856 C CA . ILE B 1 128 ? -3.201 -18.659 30.734 1.00 32.89 148 ILE B CA 1
ATOM 1857 C C . ILE B 1 128 ? -2.442 -19.136 29.497 1.00 32.90 148 ILE B C 1
ATOM 1858 O O . ILE B 1 128 ? -2.891 -20.101 28.867 1.00 35.43 148 ILE B O 1
ATOM 1863 N N . ASP B 1 129 ? -1.359 -18.441 29.163 1.00 29.77 149 ASP B N 1
ATOM 1864 C CA . ASP B 1 129 ? -0.505 -18.690 27.975 1.00 28.82 149 ASP B CA 1
ATOM 1865 C C . ASP B 1 129 ? 0.792 -19.356 28.452 1.00 30.08 149 ASP B C 1
ATOM 1866 O O . ASP B 1 129 ? 1.576 -18.706 29.170 1.00 29.01 149 ASP B O 1
ATOM 1871 N N . LEU B 1 130 ? 0.985 -20.631 28.108 1.00 29.80 150 LEU B N 1
ATOM 1872 C CA . LEU B 1 130 ? 2.256 -21.353 28.336 1.00 31.90 150 LEU B CA 1
ATOM 1873 C C . LEU B 1 130 ? 3.049 -21.249 27.035 1.00 37.50 150 LEU B C 1
ATOM 1874 O O . LEU B 1 130 ? 2.764 -22.037 26.124 1.00 34.43 150 LEU B O 1
ATOM 1879 N N . ASN B 1 131 ? 3.937 -20.261 26.928 1.00 36.45 151 ASN B N 1
ATOM 1880 C CA . ASN B 1 131 ? 4.754 -20.031 25.707 1.00 40.08 151 ASN B CA 1
ATOM 1881 C C . ASN B 1 131 ? 3.968 -20.404 24.445 1.00 45.76 151 ASN B C 1
ATOM 1882 O O . ASN B 1 131 ? 4.345 -21.411 23.774 1.00 48.53 151 ASN B O 1
ATOM 1887 N N . GLY B 1 132 ? 2.905 -19.655 24.155 1.00 47.24 152 GLY B N 1
ATOM 1888 C CA . GLY B 1 132 ? 2.168 -19.730 22.878 1.00 44.53 152 GLY B CA 1
ATOM 1889 C C . GLY B 1 132 ? 1.065 -20.776 22.872 1.00 41.10 152 GLY B C 1
ATOM 1890 O O . GLY B 1 132 ? 0.297 -20.788 21.899 1.00 42.30 152 GLY B O 1
ATOM 1891 N N . LYS B 1 133 ? 0.979 -21.626 23.900 1.00 38.55 153 LYS B N 1
ATOM 1892 C CA . LYS B 1 133 ? -0.113 -22.622 24.074 1.00 41.16 153 LYS B CA 1
ATOM 1893 C C . LYS B 1 133 ? -1.152 -22.017 25.015 1.00 40.99 153 LYS B C 1
ATOM 1894 O O . LYS B 1 133 ? -0.959 -22.020 26.230 1.00 38.33 153 LYS B O 1
ATOM 1900 N N . PRO B 1 134 ? -2.262 -21.442 24.495 1.00 42.28 154 PRO B N 1
ATOM 1901 C CA . PRO B 1 134 ? -3.143 -20.618 25.311 1.00 45.48 154 PRO B CA 1
ATOM 1902 C C . PRO B 1 134 ? -4.222 -21.506 25.933 1.00 44.77 154 PRO B C 1
ATOM 1903 O O . PRO B 1 134 ? -4.511 -22.560 25.398 1.00 49.79 154 PRO B O 1
ATOM 1907 N N . SER B 1 135 ? -4.787 -21.055 27.041 1.00 43.22 155 SER B N 1
ATOM 1908 C CA . SER B 1 135 ? -6.057 -21.575 27.594 1.00 36.60 155 SER B CA 1
ATOM 1909 C C . SER B 1 135 ? -6.803 -20.394 28.195 1.00 36.88 155 SER B C 1
ATOM 1910 O O . SER B 1 135 ? -6.151 -19.399 28.569 1.00 36.79 155 SER B O 1
ATOM 1913 N N . THR B 1 136 ? -8.120 -20.519 28.288 1.00 40.22 156 THR B N 1
ATOM 1914 C CA . THR B 1 136 ? -8.991 -19.528 28.956 1.00 37.38 156 THR B CA 1
ATOM 1915 C C . THR B 1 136 ? -9.856 -20.269 29.980 1.00 42.35 156 THR B C 1
ATOM 1916 O O . THR B 1 136 ? -10.422 -21.318 29.629 1.00 42.25 156 THR B O 1
ATOM 1920 N N . VAL B 1 137 ? -9.945 -19.751 31.204 1.00 38.50 157 VAL B N 1
ATOM 1921 C CA . VAL B 1 137 ? -10.898 -20.250 32.236 1.00 37.42 157 VAL B CA 1
ATOM 1922 C C . VAL B 1 137 ? -11.769 -19.066 32.660 1.00 33.20 157 VAL B C 1
ATOM 1923 O O . VAL B 1 137 ? -11.363 -17.908 32.452 1.00 37.68 157 VAL B O 1
ATOM 1927 N N . TYR B 1 138 ? -12.937 -19.351 33.222 1.00 33.28 158 TYR B N 1
ATOM 1928 C CA . TYR B 1 138 ? -13.941 -18.318 33.564 1.00 30.22 158 TYR B CA 1
ATOM 1929 C C . TYR B 1 138 ? -14.257 -18.372 35.054 1.00 29.54 158 TYR B C 1
ATOM 1930 O O . TYR B 1 138 ? -14.279 -19.458 35.644 1.00 33.36 158 TYR B O 1
ATOM 1939 N N . ILE B 1 139 ? -14.483 -17.190 35.626 1.00 28.24 159 ILE B N 1
ATOM 1940 C CA . ILE B 1 139 ? -14.984 -16.994 37.012 1.00 28.54 159 ILE B CA 1
ATOM 1941 C C . ILE B 1 139 ? -16.211 -16.085 36.889 1.00 26.42 159 ILE B C 1
ATOM 1942 O O . ILE B 1 139 ? -16.256 -15.316 35.938 1.00 30.03 159 ILE B O 1
ATOM 1947 N N . THR B 1 140 ? -17.196 -16.238 37.774 1.00 31.68 160 THR B N 1
ATOM 1948 C CA . THR B 1 140 ? -18.531 -15.603 37.661 1.00 31.70 160 THR B CA 1
ATOM 1949 C C . THR B 1 140 ? -18.668 -14.544 38.756 1.00 34.37 160 THR B C 1
ATOM 1950 O O . THR B 1 140 ? -18.316 -14.840 39.902 1.00 37.19 160 THR B O 1
ATOM 1954 N N . GLY B 1 141 ? -19.148 -13.354 38.409 1.00 30.71 161 GLY B N 1
ATOM 1955 C CA . GLY B 1 141 ? -19.308 -12.260 39.377 1.00 35.10 161 GLY B CA 1
ATOM 1956 C C . GLY B 1 141 ? -20.444 -12.543 40.339 1.00 32.47 161 GLY B C 1
ATOM 1957 O O . GLY B 1 141 ? -21.420 -13.216 39.959 1.00 33.08 161 GLY B O 1
ATOM 1958 N N . GLU B 1 142 ? -20.302 -12.072 41.566 1.00 34.47 162 GLU B N 1
ATOM 1959 C CA . GLU B 1 142 ? -21.334 -12.144 42.625 1.00 35.84 162 GLU B CA 1
ATOM 1960 C C . GLU B 1 142 ? -21.349 -10.765 43.276 1.00 35.92 162 GLU B C 1
ATOM 1961 O O . GLU B 1 142 ? -20.278 -10.129 43.334 1.00 34.21 162 GLU B O 1
ATOM 1967 N N . GLU B 1 143 ? -22.520 -10.300 43.692 1.00 36.52 163 GLU B N 1
ATOM 1968 C CA . GLU B 1 143 ? -22.648 -9.070 44.507 1.00 37.84 163 GLU B CA 1
ATOM 1969 C C . GLU B 1 143 ? -23.477 -9.410 45.735 1.00 41.21 163 GLU B C 1
ATOM 1970 O O . GLU B 1 143 ? -24.551 -10.020 45.579 1.00 45.36 163 GLU B O 1
ATOM 1976 N N . TYR B 1 144 ? -22.961 -9.037 46.901 1.00 41.71 164 TYR B N 1
ATOM 1977 C CA . TYR B 1 144 ? -23.570 -9.310 48.223 1.00 37.07 164 TYR B CA 1
ATOM 1978 C C . TYR B 1 144 ? -24.073 -7.990 48.806 1.00 40.62 164 TYR B C 1
ATOM 1979 O O . TYR B 1 144 ? -24.182 -7.021 48.077 1.00 47.02 164 TYR B O 1
#

Radius of gyration: 21.97 Å; Cα contacts (8 Å, |Δi|>4): 654; chains: 2; bounding box: 49×49×51 Å

InterPro domains:
  IPR008456 Collagen binding domain [PF05737] (197-315)
  IPR008966 Adhesion domain superfamily [SSF49401] (43-158)
  IPR008966 Adhesion domain superfamily [SSF49401] (196-329)
  IPR011252 Fibrogen-binding domain 1 [G3DSA:2.60.40.1280] (34-168)

Sequence (252 aa):
QNDGAVEITSTTFESNTVAKGISNNLRIDYKILNKDKLKDGDKIVISLPDIFKDIEPKCHDQHFKDFDVKDGVVTLTFNENVEKAVTGYMIIRFVGNSNIRKGVSYPVSIDLNGKPSTVYITGEEYQNDGAVEITSTTFESNTVAKGISNNLRIDYKILNKDKLKDGDKIVISLPDIFKDIEPKCHDQHFKDFDVKDGVVTLTFNENVEKAVTGYMIIRFVGNSNIRKGVSYPVSIDLNGKPSTVYITGEEY

Organism: Clostridium perfringens (NCBI:txid1502)

Foldseek 3Di:
DPPPQKDFPDWDKPALEAEAQDKIKIKIKMKRRFLQPDDFPFKKKKAWDPFWDPWDKFFDCLQFVDWDADPRIIITTGDSVNPDIDIDMMMTMTHTHPVADAFDWTWMWIAGPNNIDIDTHHYDYD/DPPPQKDFPDWDKPALEAEAQAKIKIKIKMKRPHLQPDDWPFKKKKAFDPFWDPWDKADDCLQFVDWDADPRIIITTGDSVRPDIDIDMMMTMTHTHPVFDAQDWTWMWIQRPNNIDIDTGGYDYD

Solvent-accessible surface area: 12607 Å² total; per-residue (Å²): 60,75,6,30,0,0,51,16,73,43,30,68,26,124,44,117,50,3,4,137,48,93,65,3,45,0,95,0,29,1,80,2,60,50,80,66,45,11,9,39,37,13,82,0,31,0,40,21,34,109,5,18,86,84,38,67,8,100,39,88,107,102,10,2,91,81,91,68,57,140,139,17,55,0,31,0,24,0,21,52,122,10,139,131,56,44,96,14,110,1,32,0,72,0,18,0,24,71,76,4,130,132,56,65,67,22,67,0,29,0,34,0,35,69,48,101,36,66,34,134,1,46,5,32,90,214,73,74,19,34,0,0,52,15,76,42,33,68,25,127,46,112,56,3,4,140,49,96,70,3,25,0,88,0,28,0,83,1,59,57,65,84,67,0,6,41,21,2,69,0,33,0,45,21,20,106,0,14,89,98,35,82,11,78,34,93,107,86,8,2,92,79,89,70,57,145,143,20,53,0,29,0,21,0,19,50,118,5,135,141,61,34,100,17,106,0,27,0,101,2,28,0,25,73,77,6,133,134,51,64,70,23,64,0,45,0,45,0,17,32,68,106,34,65,36,130,0,49,3,34,90,216